Protein AF-A0A2S6CX19-F1 (afdb_monomer)

pLDDT: mean 80.06, std 17.65, range [34.22, 97.94]

Nearest PDB structures (foldseek):
  1v72-assembly1_A  TM=3.708E-01  e=7.162E+00  Pseudomonas putida

Mean predicted aligned error: 10.76 Å

Radius of gyration: 21.74 Å; Cα contacts (8 Å, |Δi|>4): 198; chains: 1; bounding box: 58×32×60 Å

Organism: NCBI:txid2052836

Solvent-accessible surface area (backbone atoms only — not comparable to full-atom values): 11105 Å² total; per-residue (Å²): 132,54,74,66,59,51,52,50,49,54,59,44,32,57,52,41,25,55,50,55,72,67,50,83,69,71,79,69,75,58,42,60,45,77,44,87,93,68,53,37,33,37,34,34,60,60,65,63,57,54,52,34,50,21,66,63,41,79,75,92,71,86,69,66,47,80,43,72,62,83,53,93,81,63,73,75,70,94,59,78,70,75,70,76,66,60,64,59,57,52,52,52,51,52,50,52,51,52,45,53,52,50,64,71,48,41,62,61,51,41,72,74,36,70,44,76,89,60,38,54,50,61,54,44,31,48,52,43,51,51,36,7,62,76,52,83,23,16,33,55,79,86,57,79,86,54,50,62,38,41,52,99,92,49,72,50,39,61,74,84,43,55,67,39,70,33,61,75,72,78,40,48,75,67,51,53,56,52,48,52,56,52,49,56,60,73,70,110

Secondary structure (DSSP, 8-state):
--HHHHHHHHHHHHHHHHHHHHS-------EEEEETTTTEEEEE-THHHHHHHHTTPPPS---EEEEE---TT------------HHHHHHHHHHHHHHHHHHHHHHHHHHHHSSGGGS-HHHHHHHHHHHHHHTTTB-----TT--EEEETTEEEETTTTTT-B-BTTTB-HHHHHHHHHHHHHHH-

Structure (mmCIF, N/CA/C/O backbone):
data_AF-A0A2S6CX19-F1
#
_entry.id   AF-A0A2S6CX19-F1
#
loop_
_atom_site.group_PDB
_atom_site.id
_atom_site.type_symbol
_atom_site.label_atom_id
_atom_site.label_alt_id
_atom_site.label_comp_id
_atom_site.label_asym_id
_atom_site.label_entity_id
_atom_site.label_seq_id
_atom_site.pdbx_PDB_ins_code
_atom_site.Cartn_x
_atom_site.Cartn_y
_atom_site.Cartn_z
_atom_site.occupancy
_atom_site.B_iso_or_equiv
_atom_site.auth_seq_id
_atom_site.auth_comp_id
_atom_site.auth_asym_id
_atom_site.auth_atom_id
_atom_site.pdbx_PDB_model_num
ATOM 1 N N . MET A 1 1 ? -16.337 -6.902 -13.390 1.00 46.66 1 MET A N 1
ATOM 2 C CA . MET A 1 1 ? -15.922 -5.603 -12.829 1.00 46.66 1 MET A CA 1
ATOM 3 C C . MET A 1 1 ? -17.176 -4.812 -12.518 1.00 46.66 1 MET A C 1
ATOM 5 O O . MET A 1 1 ? -17.982 -4.625 -13.423 1.00 46.66 1 MET A O 1
ATOM 9 N N 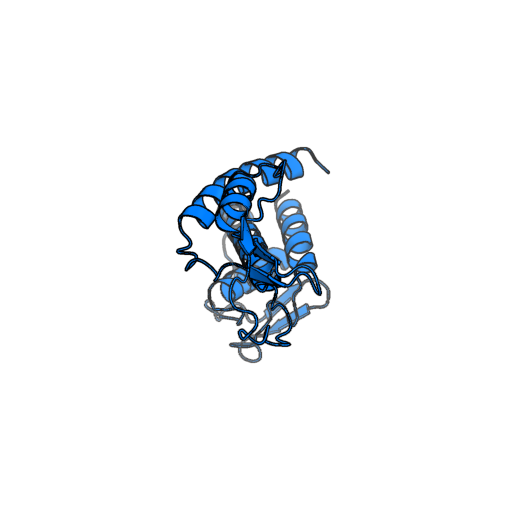. SER A 1 2 ? -17.409 -4.455 -11.257 1.00 53.22 2 SER A N 1
ATOM 10 C CA . SER A 1 2 ? -18.569 -3.632 -10.892 1.00 53.22 2 SER A CA 1
ATOM 11 C C . SER A 1 2 ? -18.358 -2.184 -11.359 1.00 53.22 2 SER A C 1
ATOM 13 O O . SER A 1 2 ? -17.223 -1.733 -11.512 1.00 53.22 2 SER A O 1
ATOM 15 N N . ALA A 1 3 ? -19.436 -1.428 -11.590 1.00 34.22 3 ALA A N 1
ATOM 16 C CA . ALA A 1 3 ? -19.344 -0.016 -11.986 1.00 34.22 3 ALA A CA 1
ATOM 17 C C . ALA A 1 3 ? -18.579 0.842 -10.953 1.00 34.22 3 ALA A C 1
ATOM 19 O O . ALA A 1 3 ? -17.912 1.806 -11.321 1.00 34.22 3 ALA A O 1
ATOM 20 N N . LEU A 1 4 ? -18.607 0.441 -9.676 1.00 47.72 4 LEU A N 1
ATOM 21 C CA . LEU A 1 4 ? -17.801 1.026 -8.603 1.00 47.72 4 LEU A CA 1
ATOM 22 C C . LEU A 1 4 ? -16.304 0.756 -8.786 1.00 47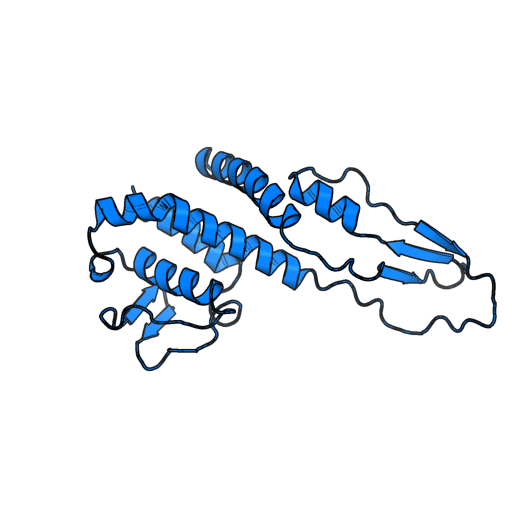.72 4 LEU A C 1
ATOM 24 O O . LEU A 1 4 ? -15.522 1.688 -8.663 1.00 47.72 4 LEU A O 1
ATOM 28 N N . GLN A 1 5 ? -15.903 -0.459 -9.173 1.00 47.84 5 GLN A N 1
ATOM 29 C CA . GLN A 1 5 ? -14.501 -0.768 -9.493 1.00 47.84 5 GLN A CA 1
ATOM 30 C C . GLN A 1 5 ? -13.993 0.043 -10.699 1.00 47.84 5 GLN A C 1
ATOM 32 O O . GLN A 1 5 ? -12.835 0.448 -10.715 1.00 47.84 5 GLN A O 1
ATOM 37 N N . TYR A 1 6 ? -14.852 0.331 -11.684 1.00 42.88 6 TYR A N 1
ATOM 38 C CA . TYR A 1 6 ? -14.493 1.147 -12.853 1.00 42.88 6 TYR A CA 1
ATOM 39 C C . TYR A 1 6 ? -14.398 2.647 -12.533 1.00 42.88 6 TYR A C 1
ATOM 41 O O . TYR A 1 6 ? -13.444 3.303 -12.939 1.00 42.88 6 TYR A O 1
ATOM 49 N N . LEU A 1 7 ? -15.340 3.197 -11.759 1.00 45.88 7 LEU A N 1
ATOM 50 C CA . LEU A 1 7 ? -15.284 4.596 -11.309 1.00 45.88 7 LEU A CA 1
ATOM 51 C C . LEU A 1 7 ? -14.146 4.836 -10.316 1.00 45.88 7 LEU A C 1
ATOM 53 O O . LEU A 1 7 ? -13.516 5.891 -10.343 1.00 45.88 7 LEU A O 1
ATOM 57 N N . TYR A 1 8 ? -13.858 3.844 -9.474 1.00 53.56 8 TYR A N 1
ATOM 58 C CA . TYR A 1 8 ? -12.699 3.851 -8.598 1.00 53.56 8 TYR A CA 1
ATOM 59 C C . TYR A 1 8 ? -11.402 3.884 -9.411 1.00 53.56 8 TYR A C 1
ATOM 61 O O . TYR A 1 8 ? -10.566 4.749 -9.174 1.00 53.56 8 TYR A O 1
ATOM 69 N N . TYR A 1 9 ? -11.289 3.027 -10.433 1.00 52.62 9 TYR A N 1
ATOM 70 C CA . TYR A 1 9 ? -10.175 3.026 -11.381 1.00 52.62 9 TYR A CA 1
ATOM 71 C C . TYR A 1 9 ? -10.005 4.392 -12.071 1.00 52.62 9 TYR A C 1
ATOM 73 O O . TYR A 1 9 ? -8.920 4.959 -12.018 1.00 52.62 9 TYR A O 1
ATOM 81 N N . ILE A 1 10 ? -11.075 4.986 -12.619 1.00 48.72 10 ILE A N 1
ATOM 82 C CA . ILE A 1 10 ? -11.020 6.298 -13.298 1.00 48.72 10 ILE A CA 1
ATOM 83 C C . ILE A 1 10 ? -10.581 7.425 -12.352 1.00 48.72 10 ILE A C 1
ATOM 85 O O . ILE A 1 10 ? -9.699 8.209 -12.698 1.00 48.72 10 ILE A O 1
ATOM 89 N N . ARG A 1 11 ? -11.149 7.505 -11.143 1.00 52.84 11 ARG A N 1
ATOM 90 C CA . ARG A 1 11 ? -10.798 8.566 -10.183 1.00 52.84 11 ARG A CA 1
ATOM 91 C C . ARG A 1 11 ? -9.370 8.414 -9.651 1.00 52.84 11 ARG A C 1
ATOM 93 O O . ARG A 1 11 ? -8.708 9.402 -9.342 1.00 52.84 11 ARG A O 1
ATOM 100 N N . HIS A 1 12 ? -8.878 7.180 -9.572 1.00 55.28 12 HIS A N 1
ATOM 101 C CA . HIS A 1 12 ? -7.481 6.907 -9.259 1.00 55.28 12 HIS A CA 1
ATOM 102 C C . HIS A 1 12 ? -6.532 7.290 -10.375 1.00 55.28 12 HIS A C 1
ATOM 104 O O . HIS A 1 12 ? -5.458 7.803 -10.096 1.00 55.28 12 HIS A O 1
ATOM 110 N N . CYS A 1 13 ? -6.917 7.055 -11.623 1.00 49.59 13 CYS A N 1
ATOM 111 C CA . CYS A 1 13 ? -6.140 7.443 -12.785 1.00 49.59 13 CYS A CA 1
ATOM 112 C C . CYS A 1 13 ? -5.887 8.960 -12.829 1.00 49.59 13 CYS A C 1
ATOM 114 O O . CYS A 1 13 ? -4.770 9.379 -13.119 1.00 49.59 13 CYS A O 1
ATOM 116 N N . GLU A 1 14 ? -6.869 9.780 -12.444 1.00 50.19 14 GLU A N 1
ATOM 117 C CA . GLU A 1 14 ? -6.698 11.236 -12.328 1.00 50.19 14 GLU A CA 1
ATOM 118 C C . GLU A 1 14 ? -5.694 11.622 -11.222 1.00 50.19 14 GLU A C 1
ATOM 120 O O . GLU A 1 14 ? -4.786 12.416 -11.460 1.00 50.19 14 GLU A O 1
ATOM 125 N N . ARG A 1 15 ? -5.773 11.007 -10.032 1.00 54.59 15 ARG A N 1
ATOM 126 C CA . ARG A 1 15 ? -4.811 11.251 -8.932 1.00 54.59 15 ARG A CA 1
ATOM 127 C C . ARG A 1 15 ? -3.422 10.658 -9.179 1.00 54.59 15 ARG A C 1
ATOM 129 O O . ARG A 1 15 ? -2.425 11.192 -8.689 1.00 54.59 15 ARG A O 1
ATOM 136 N N . LEU A 1 16 ? -3.338 9.562 -9.928 1.00 51.22 16 LEU A N 1
ATOM 137 C CA . LEU A 1 16 ? -2.085 8.978 -10.399 1.00 51.22 16 LEU A CA 1
ATOM 138 C C . LEU A 1 16 ? -1.358 9.942 -11.332 1.00 51.22 16 LEU A C 1
ATOM 140 O O . LEU A 1 16 ? -0.140 10.061 -11.218 1.00 51.22 16 LEU A O 1
ATOM 144 N N . SER A 1 17 ? -2.095 10.687 -12.163 1.00 49.97 17 SER A N 1
ATOM 145 C CA . SER A 1 17 ? -1.547 11.791 -12.957 1.00 49.97 17 SER A CA 1
ATOM 146 C C . SER A 1 17 ? -0.851 12.819 -12.076 1.00 49.97 17 SER A C 1
ATOM 148 O O . SER A 1 17 ? 0.326 13.114 -12.274 1.00 49.97 17 SER A O 1
ATOM 150 N N . ASP A 1 18 ? -1.535 13.297 -11.037 1.00 51.03 18 ASP A N 1
ATOM 151 C CA . ASP A 1 18 ? -0.994 14.307 -10.124 1.00 51.03 18 ASP A CA 1
ATOM 152 C C . ASP A 1 18 ? 0.182 13.783 -9.289 1.00 51.03 18 ASP A C 1
ATOM 154 O O . ASP A 1 18 ? 1.175 14.484 -9.080 1.00 51.03 18 ASP A O 1
ATOM 158 N N . THR A 1 19 ? 0.123 12.519 -8.864 1.00 48.31 19 THR A N 1
ATOM 159 C CA . THR A 1 19 ? 1.210 11.882 -8.111 1.00 48.31 19 THR A CA 1
ATOM 160 C C . THR A 1 19 ? 2.445 1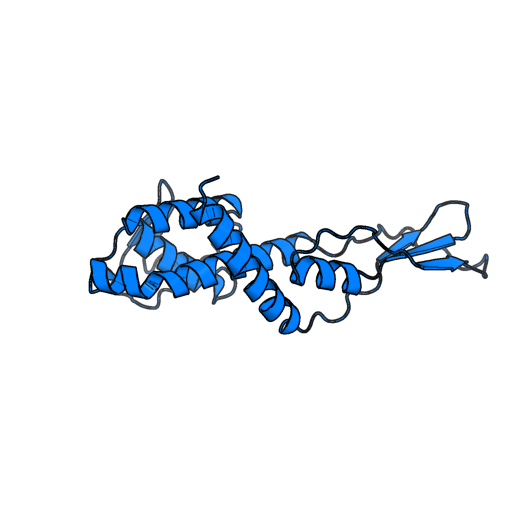1.713 -8.991 1.00 48.31 19 THR A C 1
ATOM 162 O O . THR A 1 19 ? 3.537 12.100 -8.580 1.00 48.31 19 THR A O 1
ATOM 165 N N . LEU A 1 20 ? 2.291 11.216 -10.222 1.00 47.06 20 LEU A N 1
ATOM 166 C CA . LEU A 1 20 ? 3.391 11.075 -11.179 1.00 47.06 20 LEU A CA 1
ATOM 167 C C . LEU A 1 20 ? 3.974 12.432 -11.598 1.00 47.06 20 LEU A C 1
ATOM 169 O O . LEU A 1 20 ? 5.182 12.521 -11.788 1.00 47.06 20 LEU A O 1
ATOM 173 N N . ARG A 1 21 ? 3.166 13.501 -11.637 1.00 50.38 21 ARG A N 1
ATOM 174 C CA . ARG A 1 21 ? 3.649 14.884 -11.815 1.00 50.38 21 ARG A CA 1
ATOM 175 C C . ARG A 1 21 ? 4.493 15.388 -10.636 1.00 50.38 21 ARG A C 1
ATOM 177 O O . ARG A 1 21 ? 5.363 16.229 -10.836 1.00 50.38 21 ARG A O 1
ATOM 184 N N . SER A 1 22 ? 4.237 14.903 -9.417 1.00 44.78 22 SER A N 1
ATOM 185 C CA . SER A 1 22 ? 4.954 15.310 -8.193 1.00 44.78 22 SER A CA 1
ATOM 186 C C . SER A 1 22 ? 6.222 14.496 -7.905 1.00 44.78 22 SER A C 1
ATOM 188 O O . SER A 1 22 ? 7.106 14.953 -7.176 1.00 44.78 22 SER A O 1
ATOM 190 N N . VAL A 1 23 ? 6.337 13.291 -8.475 1.00 44.97 23 VAL A N 1
ATOM 191 C CA . VAL A 1 23 ? 7.565 12.501 -8.395 1.00 44.97 23 VAL A CA 1
ATOM 192 C C . VAL A 1 23 ? 8.590 13.170 -9.303 1.00 44.97 23 VAL A C 1
ATOM 194 O O . VAL A 1 23 ? 8.460 13.145 -10.522 1.00 44.97 23 VAL A O 1
ATOM 197 N N . ASN A 1 24 ? 9.639 13.740 -8.706 1.00 41.50 24 ASN A N 1
ATOM 198 C CA . ASN A 1 24 ? 10.847 14.119 -9.430 1.00 41.50 24 ASN A CA 1
ATOM 199 C C . ASN A 1 24 ? 11.528 12.824 -9.895 1.00 41.50 24 ASN A C 1
ATOM 201 O O . ASN A 1 24 ? 12.410 12.284 -9.222 1.00 41.50 24 ASN A O 1
ATOM 205 N N . ILE A 1 25 ? 11.023 12.253 -10.990 1.00 46.47 25 ILE A N 1
ATOM 206 C CA . ILE A 1 25 ? 11.684 11.172 -11.703 1.00 46.47 25 ILE A CA 1
ATOM 207 C C . ILE A 1 25 ? 12.947 11.828 -12.245 1.00 46.47 25 ILE A C 1
ATOM 209 O O . ILE A 1 25 ? 12.901 12.537 -13.247 1.00 46.47 25 ILE A O 1
ATOM 213 N N . GLN A 1 26 ? 14.069 11.653 -11.536 1.00 43.97 26 GLN A N 1
ATOM 214 C CA . GLN A 1 26 ? 15.382 11.855 -12.141 1.00 43.97 26 GLN A CA 1
ATOM 215 C C . GLN A 1 26 ? 15.313 11.143 -13.491 1.00 43.97 26 GLN A C 1
ATOM 217 O O . GLN A 1 26 ? 14.971 9.956 -13.471 1.00 43.97 26 GLN A O 1
ATOM 222 N N . PRO A 1 27 ? 15.513 11.843 -14.623 1.00 48.31 27 PRO A N 1
ATOM 223 C CA . PRO A 1 27 ? 15.341 11.249 -15.936 1.00 48.31 27 PRO A CA 1
ATOM 224 C C . PRO A 1 27 ? 16.180 9.982 -15.949 1.00 48.31 27 PRO A C 1
ATOM 226 O O . PRO A 1 27 ? 17.406 10.037 -15.831 1.00 48.31 27 PRO A O 1
ATOM 229 N N . SER A 1 28 ? 15.505 8.831 -15.957 1.00 52.84 28 SER A N 1
ATOM 230 C CA . SER A 1 28 ? 16.192 7.556 -16.066 1.00 52.84 28 SER A CA 1
ATOM 231 C C . SER A 1 28 ? 17.013 7.655 -17.336 1.00 52.84 28 SER A C 1
ATOM 233 O O . SER A 1 28 ? 16.474 8.077 -18.363 1.00 52.84 28 SER A O 1
ATOM 235 N N . LEU A 1 29 ? 18.305 7.337 -17.244 1.00 57.16 29 LEU A N 1
ATOM 236 C CA . LEU A 1 29 ? 19.193 7.355 -18.399 1.00 57.16 29 LEU A CA 1
ATOM 237 C C . LEU A 1 29 ? 18.481 6.674 -19.579 1.00 57.16 29 LEU A C 1
ATOM 239 O O . LEU A 1 29 ? 17.890 5.608 -19.374 1.00 57.16 29 LEU A O 1
ATOM 243 N N . PRO A 1 30 ? 18.474 7.293 -20.773 1.00 62.41 30 PRO A N 1
ATOM 244 C CA . PRO A 1 30 ? 17.798 6.725 -21.926 1.00 62.41 30 PRO A CA 1
ATOM 245 C C . PRO A 1 30 ? 18.289 5.295 -22.140 1.00 62.41 30 PRO A C 1
ATOM 247 O O . PRO A 1 30 ? 19.497 5.035 -22.192 1.00 62.41 30 PRO A O 1
ATOM 250 N N . LEU A 1 31 ? 17.344 4.361 -22.226 1.00 64.94 31 LEU A N 1
ATOM 251 C CA . LEU A 1 31 ? 17.668 2.956 -22.403 1.00 64.94 31 LEU A CA 1
ATOM 252 C C . LEU A 1 31 ? 18.321 2.798 -23.771 1.00 64.94 31 LEU A C 1
ATOM 254 O O . LEU A 1 31 ? 17.744 3.172 -24.788 1.00 64.94 31 LEU A O 1
ATOM 258 N N . THR A 1 32 ? 19.521 2.240 -23.773 1.00 68.25 32 THR A N 1
ATOM 259 C CA . THR A 1 32 ? 20.326 2.044 -24.973 1.00 68.25 32 THR A CA 1
ATOM 260 C C . THR A 1 32 ? 20.217 0.582 -25.380 1.00 68.25 32 THR A C 1
ATOM 262 O O . THR A 1 32 ? 20.725 -0.288 -24.680 1.00 68.25 32 THR A O 1
ATOM 265 N N . ILE A 1 33 ? 19.536 0.301 -26.490 1.00 73.62 33 ILE A N 1
ATOM 266 C CA . ILE A 1 33 ? 19.394 -1.045 -27.047 1.00 73.62 33 ILE A CA 1
ATOM 267 C C . ILE A 1 33 ? 20.309 -1.136 -28.276 1.00 73.62 33 ILE A C 1
ATOM 269 O O . ILE A 1 33 ? 20.009 -0.517 -29.304 1.00 73.62 33 ILE A O 1
ATOM 273 N N . PRO A 1 34 ? 21.434 -1.871 -28.206 1.00 70.25 34 PRO A N 1
ATOM 274 C CA . PRO A 1 34 ? 22.264 -2.093 -29.378 1.00 70.25 34 PRO A CA 1
ATOM 275 C C . PRO A 1 34 ? 21.525 -3.007 -30.361 1.00 70.25 34 PRO A C 1
ATOM 277 O O . PRO A 1 34 ? 20.973 -4.033 -29.964 1.00 70.25 34 PRO A O 1
ATOM 280 N N . ALA A 1 35 ? 21.532 -2.655 -31.648 1.00 73.62 35 ALA A N 1
ATOM 281 C CA . ALA A 1 35 ? 21.082 -3.535 -32.721 1.00 73.62 35 ALA A CA 1
ATOM 282 C C . ALA A 1 35 ? 22.317 -4.227 -33.339 1.00 73.62 35 ALA A C 1
ATOM 284 O O . ALA A 1 35 ? 23.079 -3.585 -34.072 1.00 73.62 35 ALA A O 1
ATOM 285 N N . PRO A 1 36 ? 22.574 -5.516 -33.038 1.00 70.19 36 PRO A N 1
ATOM 286 C CA . PRO A 1 36 ? 23.800 -6.184 -33.466 1.00 70.19 36 PRO A CA 1
ATOM 287 C C . PRO A 1 36 ? 23.947 -6.168 -34.991 1.00 70.19 36 PRO A C 1
ATOM 289 O O . PRO A 1 36 ? 23.018 -6.517 -35.717 1.00 70.19 36 PRO A O 1
ATOM 292 N N . GLY A 1 37 ? 25.120 -5.763 -35.482 1.00 72.75 37 GLY A N 1
ATOM 293 C CA . GLY A 1 37 ? 25.453 -5.777 -36.911 1.00 72.75 37 GLY A CA 1
ATOM 294 C C . GLY A 1 37 ? 24.897 -4.622 -37.754 1.00 72.75 37 GLY A C 1
ATOM 295 O O . GLY A 1 37 ? 25.225 -4.554 -38.935 1.00 72.75 37 GLY A O 1
ATOM 296 N N . SER A 1 38 ? 24.105 -3.699 -37.193 1.00 78.00 38 SER A N 1
ATOM 297 C CA . SER A 1 38 ? 23.553 -2.556 -37.947 1.00 78.00 38 SER A CA 1
ATOM 298 C C . SER A 1 38 ? 24.336 -1.248 -37.772 1.00 78.00 38 SER A C 1
ATOM 300 O O . SER A 1 38 ? 24.163 -0.324 -38.565 1.00 78.00 38 SER A O 1
ATOM 302 N N . GLY A 1 39 ? 25.173 -1.145 -36.733 1.00 78.88 39 GLY A N 1
ATOM 303 C CA . GLY A 1 39 ? 25.798 0.124 -36.334 1.00 78.88 39 GLY A CA 1
ATOM 304 C C . GLY A 1 39 ? 24.796 1.151 -35.787 1.00 78.88 39 GLY A C 1
ATOM 305 O O . GLY A 1 39 ? 25.120 2.335 -35.700 1.00 78.88 39 GLY A O 1
ATOM 306 N N . ILE A 1 40 ? 23.578 0.715 -35.448 1.00 78.94 40 ILE A N 1
ATOM 307 C CA . ILE A 1 40 ? 22.505 1.553 -34.908 1.00 78.94 40 ILE A CA 1
ATOM 308 C C . ILE A 1 40 ? 22.302 1.218 -33.432 1.00 78.94 40 ILE A C 1
ATOM 310 O O . ILE A 1 40 ? 22.262 0.055 -33.024 1.00 78.94 40 ILE A O 1
ATOM 314 N N . VAL A 1 41 ? 22.132 2.267 -32.641 1.00 81.44 41 VAL A N 1
ATOM 315 C CA . VAL A 1 41 ? 21.725 2.221 -31.245 1.00 81.44 41 VAL A CA 1
ATOM 316 C C . VAL A 1 41 ? 20.334 2.823 -31.137 1.00 81.44 41 VAL A C 1
ATOM 318 O O . VAL A 1 41 ? 20.109 3.955 -31.563 1.00 81.44 41 VAL A O 1
ATOM 321 N N . LEU A 1 42 ? 19.398 2.075 -30.560 1.00 81.06 42 LEU A N 1
ATOM 322 C CA . LEU A 1 42 ? 18.078 2.595 -30.223 1.00 81.06 42 LEU A CA 1
ATOM 323 C C . LEU A 1 42 ? 18.121 3.181 -28.814 1.00 81.06 42 LEU A C 1
ATOM 325 O O . LEU A 1 42 ? 18.469 2.493 -27.859 1.00 81.06 42 LEU A O 1
ATOM 329 N N . LYS A 1 43 ? 17.742 4.446 -28.684 1.00 81.38 43 LYS A N 1
ATOM 330 C CA . LYS A 1 43 ? 17.564 5.155 -27.421 1.00 81.38 43 LYS A CA 1
ATOM 331 C C . LYS A 1 43 ? 16.077 5.257 -27.108 1.00 81.38 43 LYS A C 1
ATOM 333 O O . LYS A 1 43 ? 15.318 5.841 -27.882 1.00 81.38 43 LYS A O 1
ATOM 338 N N . PHE A 1 44 ? 15.660 4.716 -25.972 1.00 81.56 44 PHE A N 1
ATOM 339 C CA . PHE A 1 44 ? 14.297 4.853 -25.467 1.00 81.56 44 PHE A CA 1
ATOM 340 C C . PHE A 1 44 ? 14.259 5.834 -24.295 1.00 81.56 44 PHE A C 1
ATOM 342 O O . PHE A 1 44 ? 14.908 5.620 -23.270 1.00 81.56 44 PHE A O 1
ATOM 349 N N . ASP A 1 45 ? 13.488 6.907 -24.465 1.00 80.69 45 ASP A N 1
ATOM 350 C CA . ASP A 1 45 ? 13.166 7.862 -23.409 1.00 80.69 45 ASP A CA 1
ATOM 351 C C . ASP A 1 45 ? 11.765 7.541 -22.859 1.00 80.69 45 ASP A C 1
ATOM 353 O O . ASP A 1 45 ? 10.764 7.757 -23.554 1.00 80.69 45 ASP A O 1
ATOM 357 N N . PRO A 1 46 ? 11.653 7.023 -21.623 1.00 76.00 46 PRO A N 1
ATOM 358 C CA . PRO A 1 46 ? 10.364 6.660 -21.057 1.00 76.00 46 PRO A CA 1
ATOM 359 C C . PRO A 1 46 ? 9.525 7.875 -20.652 1.00 76.00 46 PRO A C 1
ATOM 361 O O . PRO A 1 46 ? 8.366 7.686 -20.302 1.00 76.00 46 PRO A O 1
ATOM 364 N N . SER A 1 47 ? 10.052 9.103 -20.688 1.00 76.50 47 SER A N 1
ATOM 365 C CA . SER A 1 47 ? 9.370 10.291 -20.157 1.00 76.50 47 SER A CA 1
ATOM 366 C C . SER A 1 47 ? 7.988 10.504 -20.780 1.00 76.50 47 SER A C 1
ATOM 368 O O . SER A 1 47 ? 7.012 10.687 -20.054 1.00 76.50 47 SER A O 1
ATOM 370 N N . ASN A 1 48 ? 7.871 10.393 -22.107 1.00 75.75 48 ASN A N 1
ATOM 371 C CA . ASN A 1 48 ? 6.588 10.537 -22.806 1.00 75.75 48 ASN A CA 1
ATOM 372 C C . ASN A 1 48 ? 5.625 9.389 -22.488 1.00 75.75 48 ASN A C 1
ATOM 374 O O . ASN A 1 48 ? 4.444 9.627 -22.255 1.00 75.75 48 ASN A O 1
ATOM 378 N N . LEU A 1 49 ? 6.132 8.154 -22.415 1.00 77.50 49 LEU A N 1
ATOM 379 C CA . LEU A 1 49 ? 5.327 6.988 -22.052 1.00 77.50 49 LEU A CA 1
ATOM 380 C C . LEU A 1 49 ? 4.784 7.122 -20.624 1.00 77.50 49 LEU A C 1
ATOM 382 O O . LEU A 1 49 ? 3.599 6.924 -20.384 1.00 77.50 49 LEU A O 1
ATOM 386 N N . LEU A 1 50 ? 5.647 7.476 -19.673 1.00 75.19 50 LEU A N 1
ATOM 387 C CA . LEU A 1 50 ? 5.270 7.686 -18.279 1.00 75.19 50 LEU A CA 1
ATOM 388 C C . LEU A 1 50 ? 4.280 8.843 -18.147 1.00 75.19 50 LEU A C 1
ATOM 390 O O . LEU A 1 50 ? 3.337 8.741 -17.366 1.00 75.19 50 LEU A O 1
ATOM 394 N N . LEU A 1 51 ? 4.445 9.905 -18.940 1.00 75.38 51 LEU A N 1
ATOM 395 C CA . LEU A 1 51 ? 3.496 11.007 -19.008 1.00 75.38 51 LEU A CA 1
ATOM 396 C C . LEU A 1 51 ? 2.135 10.545 -19.542 1.00 75.38 51 LEU A C 1
ATOM 398 O O . LEU A 1 51 ? 1.124 10.858 -18.921 1.00 75.38 51 LEU A O 1
ATOM 402 N N . GLU A 1 52 ? 2.066 9.782 -20.630 1.00 73.06 52 GLU A N 1
ATOM 403 C CA . GLU A 1 52 ? 0.795 9.260 -21.155 1.00 73.06 52 GLU A CA 1
ATOM 404 C C . GLU A 1 52 ? 0.114 8.307 -20.168 1.00 73.06 52 GLU A C 1
ATOM 406 O O . GLU A 1 52 ? -1.071 8.471 -19.868 1.00 73.06 52 GLU A O 1
ATOM 411 N N . LEU A 1 53 ? 0.878 7.386 -19.577 1.00 67.88 53 LEU A N 1
ATOM 412 C CA . LEU A 1 53 ? 0.388 6.474 -18.545 1.00 67.88 53 LEU A CA 1
ATOM 413 C C . LEU A 1 53 ? -0.100 7.228 -17.306 1.00 67.88 53 LEU A C 1
ATOM 415 O O . LEU A 1 53 ? -1.104 6.838 -16.712 1.00 67.88 53 LEU A O 1
ATOM 419 N N . SER A 1 54 ? 0.553 8.336 -16.944 1.00 65.75 54 SER A N 1
ATOM 420 C CA . SER A 1 54 ? 0.091 9.191 -15.852 1.00 65.75 54 SER A CA 1
ATOM 421 C C . SER A 1 54 ? -1.286 9.782 -16.115 1.00 65.75 54 SER A C 1
ATOM 423 O O . SER A 1 54 ? -2.067 9.928 -15.189 1.00 65.75 54 SER A O 1
ATOM 425 N N . HIS A 1 55 ? -1.626 10.064 -17.370 1.00 68.25 55 HIS A N 1
ATOM 426 C CA . HIS A 1 55 ? -2.952 10.549 -17.751 1.00 68.25 55 HIS A CA 1
ATOM 427 C C . HIS A 1 55 ? -3.925 9.402 -18.064 1.00 68.25 55 HIS A C 1
ATOM 429 O O . HIS A 1 55 ? -5.012 9.651 -18.577 1.00 68.25 55 HIS A O 1
ATOM 435 N N . ASN A 1 56 ? -3.547 8.148 -17.775 1.00 60.66 56 ASN A N 1
ATOM 436 C CA . ASN A 1 56 ? -4.313 6.949 -18.115 1.00 60.66 56 ASN A CA 1
ATOM 437 C C . ASN A 1 56 ? -4.675 6.869 -19.606 1.00 60.66 56 ASN A C 1
ATOM 439 O O . ASN A 1 56 ? -5.705 6.320 -20.000 1.00 60.66 56 ASN A O 1
ATOM 443 N N . HIS A 1 57 ? -3.811 7.424 -20.449 1.00 70.88 57 HIS A N 1
ATOM 444 C CA . HIS A 1 57 ? -3.880 7.205 -21.877 1.00 70.88 57 HIS A CA 1
ATOM 445 C C . HIS A 1 57 ? -3.140 5.915 -22.206 1.00 70.88 57 HIS A C 1
ATOM 447 O O . HIS A 1 57 ? -2.047 5.652 -21.700 1.00 70.88 57 HIS A O 1
ATOM 453 N N . GLN A 1 58 ? -3.743 5.102 -23.071 1.00 65.62 58 GLN A N 1
ATOM 454 C CA . GLN A 1 58 ? -3.018 4.006 -23.686 1.00 65.62 58 GLN A CA 1
ATOM 455 C C . GLN A 1 58 ? -2.091 4.606 -24.752 1.00 65.62 58 GLN A C 1
ATOM 457 O O . GLN A 1 58 ? -2.600 5.216 -25.699 1.00 65.62 58 GLN A O 1
ATOM 462 N N . PRO A 1 59 ? -0.763 4.450 -24.625 1.00 73.88 59 PRO A N 1
ATOM 463 C CA . PRO A 1 59 ? 0.170 4.962 -25.614 1.00 73.88 59 PRO A CA 1
ATOM 464 C C . PRO A 1 59 ? -0.116 4.300 -26.956 1.00 73.88 59 PRO A C 1
ATOM 466 O O . PRO A 1 59 ? -0.131 3.073 -27.075 1.00 73.88 59 PRO A O 1
ATOM 469 N N . SER A 1 60 ? -0.370 5.114 -27.977 1.00 78.12 60 SER A N 1
ATOM 470 C CA . SER A 1 60 ? -0.600 4.594 -29.329 1.00 78.12 60 SER A CA 1
ATOM 471 C C . SER A 1 60 ? 0.703 4.137 -29.988 1.00 78.12 60 SER A C 1
ATOM 473 O O . SER A 1 60 ? 0.675 3.292 -30.884 1.00 78.12 60 SER A O 1
ATOM 475 N N . GLN A 1 61 ? 1.842 4.681 -29.543 1.00 79.56 61 GLN A N 1
ATOM 476 C CA . GLN A 1 61 ? 3.173 4.407 -30.076 1.00 79.56 61 GLN A CA 1
ATOM 477 C C . GLN A 1 61 ? 4.235 4.543 -28.976 1.00 79.56 61 GLN A C 1
ATOM 479 O O . GLN A 1 61 ? 4.140 5.411 -28.113 1.00 79.56 61 GLN A O 1
ATOM 484 N N . ILE A 1 62 ? 5.275 3.708 -29.036 1.00 80.25 62 ILE A N 1
ATOM 485 C CA . ILE A 1 62 ? 6.483 3.846 -28.214 1.00 80.25 62 ILE A CA 1
ATOM 486 C C . ILE A 1 62 ? 7.567 4.447 -29.110 1.00 80.25 62 ILE A C 1
ATOM 488 O O . ILE A 1 62 ? 7.899 3.869 -30.145 1.00 80.25 62 ILE A O 1
ATOM 492 N N . GLN A 1 63 ? 8.085 5.619 -28.740 1.00 83.06 63 GLN A N 1
ATOM 493 C CA . GLN A 1 63 ? 9.097 6.322 -29.527 1.00 83.06 63 GLN A CA 1
ATOM 494 C C . GLN A 1 63 ? 10.504 5.860 -29.150 1.00 83.06 63 GLN A C 1
ATOM 496 O O . GLN A 1 63 ? 10.890 5.889 -27.983 1.00 83.06 63 GLN A O 1
ATOM 501 N N . PHE A 1 64 ? 11.280 5.492 -30.163 1.00 83.75 64 PHE A N 1
ATOM 502 C CA . PHE A 1 64 ? 12.710 5.237 -30.060 1.00 83.75 64 PHE A CA 1
ATOM 503 C C . PHE A 1 64 ? 13.435 6.280 -30.910 1.00 83.75 64 PHE A C 1
ATOM 505 O O . PHE A 1 64 ? 12.978 6.612 -32.003 1.00 83.75 64 PHE A O 1
ATOM 512 N N . SER A 1 65 ? 14.554 6.801 -30.418 1.00 85.00 65 SER A N 1
ATOM 513 C CA . SER A 1 65 ? 15.475 7.599 -31.228 1.00 85.00 65 SER A CA 1
ATOM 514 C C . SER A 1 65 ? 16.628 6.721 -31.693 1.00 85.00 65 SER A C 1
ATOM 516 O O . SER A 1 65 ? 17.185 5.948 -30.920 1.00 85.00 65 SER A O 1
ATOM 518 N N . GLU A 1 66 ? 16.963 6.805 -32.974 1.00 87.06 66 GLU A N 1
ATOM 519 C CA . 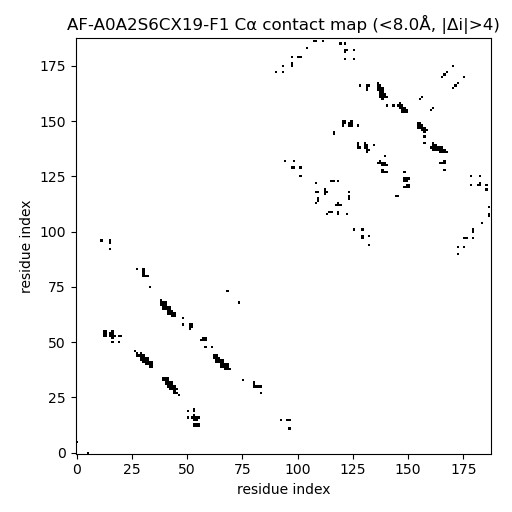GLU A 1 66 ? 18.093 6.082 -33.551 1.00 87.06 66 GLU A CA 1
ATOM 520 C C . GLU A 1 66 ? 19.345 6.954 -33.490 1.00 87.06 66 GLU A C 1
ATOM 522 O O . GLU A 1 66 ? 19.340 8.100 -33.939 1.00 87.06 66 GLU A O 1
ATOM 527 N N . GLU A 1 67 ? 20.439 6.400 -32.984 1.00 85.12 67 GLU A N 1
ATOM 528 C CA . GLU A 1 67 ? 21.762 7.004 -33.067 1.00 85.12 67 GLU A CA 1
ATOM 529 C C . GLU A 1 67 ? 22.697 6.051 -33.811 1.00 85.12 67 GLU A C 1
ATOM 531 O O . GLU A 1 67 ? 22.840 4.881 -33.451 1.00 85.12 67 GLU A O 1
ATOM 536 N N . ARG A 1 68 ? 23.319 6.535 -34.889 1.00 83.19 68 ARG A N 1
ATOM 537 C CA . ARG A 1 68 ? 24.337 5.762 -35.607 1.00 83.19 68 ARG A CA 1
ATOM 538 C C . ARG A 1 68 ? 25.669 5.896 -34.888 1.00 83.19 68 ARG A C 1
ATOM 540 O O . ARG A 1 68 ? 26.131 7.008 -34.648 1.00 83.19 68 ARG A O 1
ATOM 547 N N . ILE A 1 69 ? 26.305 4.765 -34.609 1.00 78.50 69 ILE A N 1
ATOM 548 C CA . ILE A 1 69 ? 27.679 4.739 -34.117 1.00 78.50 69 ILE A CA 1
ATOM 549 C C . ILE A 1 69 ? 28.590 5.014 -35.319 1.00 78.50 69 ILE A C 1
ATOM 551 O O . ILE A 1 69 ? 28.787 4.151 -36.172 1.00 78.50 69 ILE A O 1
ATOM 555 N N . THR A 1 70 ? 29.110 6.236 -35.421 1.00 76.69 70 THR A N 1
ATOM 556 C CA . THR A 1 70 ? 29.999 6.633 -36.529 1.00 76.69 70 THR A CA 1
ATOM 557 C C . THR A 1 70 ? 31.426 6.102 -36.350 1.00 76.69 70 THR A C 1
ATOM 559 O O . THR A 1 70 ? 32.147 5.952 -37.334 1.00 76.69 70 THR A O 1
ATOM 562 N N . ASP A 1 71 ? 31.826 5.772 -35.118 1.00 73.44 71 ASP A N 1
ATOM 563 C CA . ASP A 1 71 ? 33.158 5.255 -34.805 1.00 73.44 71 ASP A CA 1
ATOM 564 C C . ASP A 1 71 ? 33.170 3.725 -34.709 1.00 73.44 71 ASP A C 1
ATOM 566 O O . ASP A 1 71 ? 32.674 3.125 -33.758 1.00 73.44 71 ASP A O 1
ATOM 570 N N . GLN A 1 72 ? 33.837 3.077 -35.667 1.00 60.56 72 GLN A N 1
ATOM 571 C CA . GLN A 1 72 ? 34.058 1.622 -35.672 1.00 60.56 72 GLN A CA 1
ATOM 572 C C . GLN A 1 72 ? 34.946 1.130 -34.512 1.00 60.56 72 GLN A C 1
ATOM 574 O O . GLN A 1 72 ? 35.049 -0.074 -34.291 1.00 60.56 72 GLN A O 1
ATOM 579 N N . ASN A 1 73 ? 35.564 2.048 -33.759 1.00 62.12 73 ASN A N 1
ATOM 580 C CA . ASN A 1 73 ? 36.356 1.746 -32.565 1.00 62.12 73 ASN A CA 1
ATOM 581 C C . ASN A 1 73 ? 35.559 1.833 -31.256 1.00 62.12 73 ASN A C 1
ATOM 583 O O . ASN A 1 73 ? 36.106 1.518 -30.197 1.00 62.12 73 ASN A O 1
ATOM 587 N N . THR A 1 74 ? 34.289 2.248 -31.285 1.00 60.88 74 THR A N 1
ATOM 588 C CA . THR A 1 74 ? 33.437 2.150 -30.100 1.00 60.88 74 THR A CA 1
ATOM 589 C C . THR A 1 74 ? 33.055 0.684 -29.927 1.00 60.88 74 THR A C 1
ATOM 591 O O . THR A 1 74 ? 32.136 0.189 -30.576 1.00 60.88 74 THR A O 1
ATOM 594 N N . LEU A 1 75 ? 33.789 -0.032 -29.069 1.00 60.78 75 LEU A N 1
ATOM 595 C CA . LEU A 1 75 ? 33.342 -1.323 -28.552 1.00 60.78 75 LEU A CA 1
ATOM 596 C C . LEU A 1 75 ? 31.934 -1.097 -28.003 1.00 60.78 75 LEU A C 1
ATOM 598 O O . LEU A 1 75 ? 31.784 -0.374 -27.018 1.00 60.78 75 LEU A O 1
ATOM 602 N N . ILE A 1 76 ? 30.912 -1.661 -28.657 1.00 60.38 76 ILE A N 1
ATOM 603 C CA . ILE A 1 76 ? 29.594 -1.789 -28.040 1.00 60.38 76 ILE A CA 1
ATOM 604 C C . ILE A 1 76 ? 29.885 -2.586 -26.773 1.00 60.38 76 ILE A C 1
ATOM 606 O O . ILE A 1 76 ? 30.338 -3.727 -26.902 1.00 60.38 76 ILE A O 1
ATOM 610 N N . PRO A 1 77 ? 29.742 -2.005 -25.569 1.00 59.16 77 PRO A N 1
ATOM 611 C CA . PRO A 1 77 ? 29.917 -2.792 -24.370 1.00 59.16 77 PRO A CA 1
ATOM 612 C C . PRO A 1 77 ? 28.952 -3.964 -24.518 1.00 59.16 77 PRO A C 1
ATOM 614 O O . PRO A 1 77 ? 27.767 -3.738 -24.775 1.00 59.16 77 PRO A O 1
ATOM 617 N N . GLU A 1 78 ? 29.429 -5.199 -24.373 1.00 56.72 78 GLU A N 1
ATOM 618 C CA . GLU A 1 78 ? 28.570 -6.357 -24.097 1.00 56.72 78 GLU A CA 1
ATOM 619 C C . GLU A 1 78 ? 27.965 -6.180 -22.690 1.00 56.72 78 GLU A C 1
ATOM 621 O O . GLU A 1 78 ? 28.136 -6.988 -21.786 1.00 56.72 78 GLU A O 1
ATOM 626 N N . GLY A 1 79 ? 27.330 -5.035 -22.460 1.00 55.75 79 GLY A N 1
ATOM 627 C CA . GLY A 1 79 ? 26.552 -4.731 -21.290 1.00 55.75 79 GLY A CA 1
ATOM 628 C C . GLY A 1 79 ? 25.148 -5.188 -21.604 1.00 55.75 79 GLY A C 1
ATOM 629 O O . GLY A 1 79 ? 24.531 -4.721 -22.564 1.00 55.75 79 GLY A O 1
ATOM 630 N N . SER A 1 80 ? 24.647 -6.121 -20.804 1.00 52.62 80 SER A N 1
ATOM 631 C CA . SER A 1 80 ? 23.219 -6.382 -20.720 1.00 52.62 80 SER A CA 1
ATOM 632 C C . SER A 1 80 ? 22.487 -5.047 -20.640 1.00 52.62 80 SER A C 1
ATOM 634 O O . SER A 1 80 ? 22.786 -4.228 -19.773 1.00 52.62 80 SER A O 1
ATOM 636 N N . VAL A 1 81 ? 21.554 -4.825 -21.561 1.00 54.81 81 VAL A N 1
ATOM 637 C CA . VAL A 1 81 ? 20.625 -3.702 -21.503 1.00 54.81 81 VAL A CA 1
ATOM 638 C C . VAL A 1 81 ? 19.866 -3.821 -20.182 1.00 54.81 81 VAL A C 1
ATOM 640 O O . VAL A 1 81 ? 18.957 -4.643 -20.058 1.00 54.81 81 VAL A O 1
ATOM 643 N N . GLU A 1 82 ? 20.275 -3.057 -19.170 1.00 58.66 82 GLU A N 1
ATOM 644 C CA . GLU A 1 82 ? 19.548 -2.975 -17.909 1.00 58.66 82 GLU A CA 1
ATOM 645 C C . GLU A 1 82 ? 18.260 -2.202 -18.182 1.00 58.66 82 GLU A C 1
ATOM 647 O O . GLU A 1 82 ? 18.236 -0.972 -18.230 1.00 58.66 82 GLU A O 1
ATOM 652 N N . MET A 1 83 ? 17.178 -2.939 -18.440 1.00 55.97 83 MET A N 1
ATOM 653 C CA . MET A 1 83 ? 15.836 -2.368 -18.458 1.00 55.97 83 MET A CA 1
ATOM 654 C C . MET A 1 83 ? 15.619 -1.625 -17.134 1.00 55.97 83 MET A C 1
ATOM 656 O O . MET A 1 83 ? 15.859 -2.229 -16.083 1.00 55.97 83 MET A O 1
ATOM 660 N N . PRO A 1 84 ? 15.176 -0.348 -17.145 1.00 65.12 84 PRO A N 1
ATOM 661 C CA . PRO A 1 84 ? 14.848 0.353 -15.916 1.00 65.12 84 PRO A CA 1
ATOM 662 C C . PRO A 1 84 ? 13.870 -0.512 -15.132 1.00 65.12 84 PRO A C 1
ATOM 664 O O . PRO A 1 84 ? 12.937 -1.072 -15.710 1.00 65.12 84 PRO A O 1
ATOM 667 N N . ASP A 1 85 ? 14.126 -0.662 -13.834 1.00 70.81 85 ASP A N 1
ATOM 668 C CA . ASP A 1 85 ? 13.389 -1.588 -12.985 1.00 70.81 85 ASP A CA 1
ATOM 669 C C . ASP A 1 85 ? 11.899 -1.204 -12.925 1.00 70.81 85 ASP A C 1
ATOM 671 O O . ASP A 1 85 ? 11.452 -0.407 -12.094 1.00 70.81 85 ASP A O 1
ATOM 675 N N . LEU A 1 86 ? 11.110 -1.799 -13.826 1.00 76.25 86 LEU A N 1
ATOM 676 C CA . LEU A 1 86 ? 9.661 -1.635 -13.896 1.00 76.25 86 LEU A CA 1
ATOM 677 C C . LEU A 1 86 ? 8.981 -2.130 -12.617 1.00 76.25 86 LEU A C 1
ATOM 679 O O . LEU A 1 86 ? 7.852 -1.720 -12.332 1.00 76.25 86 LEU A O 1
ATOM 683 N N . SER A 1 87 ? 9.655 -2.973 -11.824 1.00 78.00 87 SER A N 1
ATOM 684 C CA . SER A 1 87 ? 9.133 -3.406 -10.535 1.00 78.00 87 SER A CA 1
ATOM 685 C C . SER A 1 87 ? 8.998 -2.218 -9.587 1.00 78.00 87 SER A C 1
ATOM 687 O O . SER A 1 87 ? 7.962 -2.085 -8.945 1.00 78.00 87 SER A O 1
ATOM 689 N N . LEU A 1 88 ? 9.955 -1.284 -9.559 1.00 79.38 88 LEU A N 1
ATOM 690 C CA . LEU A 1 88 ? 9.881 -0.111 -8.687 1.00 79.38 88 LEU A CA 1
ATOM 691 C C . LEU A 1 88 ? 8.698 0.796 -9.044 1.00 79.38 88 LEU A C 1
ATOM 693 O O . LEU A 1 88 ? 7.977 1.250 -8.152 1.00 79.38 88 LEU A O 1
ATOM 697 N N . LEU A 1 89 ? 8.477 1.042 -10.338 1.00 79.88 89 LEU A N 1
ATOM 698 C CA . LEU A 1 89 ? 7.343 1.840 -10.805 1.00 79.88 89 LEU A CA 1
ATOM 699 C C . LEU A 1 89 ? 6.017 1.189 -10.404 1.00 79.88 89 LEU A C 1
ATOM 701 O O . LEU A 1 89 ? 5.156 1.843 -9.817 1.00 79.88 89 LEU A O 1
ATOM 705 N N . ARG A 1 90 ? 5.875 -0.112 -10.672 1.00 83.00 90 ARG A N 1
ATOM 706 C CA . ARG A 1 90 ? 4.671 -0.880 -10.345 1.00 83.00 90 ARG A CA 1
ATOM 707 C C . ARG A 1 90 ? 4.402 -0.906 -8.837 1.00 83.00 90 ARG A C 1
ATOM 709 O O . ARG A 1 90 ? 3.275 -0.654 -8.417 1.00 83.00 90 ARG A O 1
ATOM 716 N N . LYS A 1 91 ? 5.439 -1.109 -8.018 1.00 84.44 91 LYS A N 1
ATOM 717 C CA . LYS A 1 91 ? 5.362 -1.053 -6.548 1.00 84.44 91 LYS A CA 1
ATOM 718 C C . LYS A 1 91 ? 4.848 0.306 -6.062 1.00 84.44 91 LYS A C 1
ATOM 720 O O . LYS A 1 91 ? 3.932 0.353 -5.245 1.00 84.44 91 LYS A O 1
ATOM 725 N N . ARG A 1 92 ? 5.384 1.410 -6.601 1.00 83.38 92 ARG A N 1
ATOM 726 C CA . ARG A 1 92 ? 4.944 2.779 -6.264 1.00 83.38 92 ARG A CA 1
ATOM 727 C C . ARG A 1 92 ? 3.506 3.054 -6.691 1.00 83.38 92 ARG A C 1
ATOM 729 O O . ARG A 1 92 ? 2.763 3.676 -5.935 1.00 83.38 92 ARG A O 1
ATOM 736 N N . LEU A 1 93 ? 3.115 2.570 -7.869 1.00 85.94 93 LEU A N 1
ATOM 737 C CA . LEU A 1 93 ? 1.754 2.692 -8.381 1.00 85.94 93 LEU A CA 1
ATOM 738 C C . LEU A 1 93 ? 0.757 2.041 -7.418 1.00 85.94 93 LEU A C 1
ATOM 740 O O . LEU A 1 93 ? -0.182 2.684 -6.961 1.00 85.94 93 LEU A O 1
ATOM 744 N N . ILE A 1 94 ? 1.003 0.782 -7.056 1.00 86.94 94 ILE A N 1
ATOM 745 C CA . ILE A 1 94 ? 0.113 0.011 -6.182 1.00 86.94 94 ILE A CA 1
ATOM 746 C C . ILE A 1 94 ? 0.095 0.591 -4.765 1.00 86.94 94 ILE A C 1
ATOM 748 O O . ILE A 1 94 ? -0.965 0.685 -4.151 1.00 86.94 94 ILE A O 1
ATOM 752 N N . GLN A 1 95 ? 1.243 1.042 -4.256 1.00 88.62 95 GLN A N 1
ATOM 753 C CA . GLN A 1 95 ? 1.318 1.747 -2.978 1.00 88.62 95 GLN A CA 1
ATOM 754 C C . GLN A 1 95 ? 0.461 3.020 -2.970 1.00 88.62 95 GLN A C 1
ATOM 756 O O . GLN A 1 95 ? -0.264 3.260 -2.001 1.00 88.62 95 GLN A O 1
ATOM 761 N N . SER A 1 96 ? 0.554 3.834 -4.025 1.00 87.62 96 SER A N 1
ATOM 762 C CA . SER A 1 96 ? -0.238 5.059 -4.176 1.00 87.62 96 SER A CA 1
ATOM 763 C C . SER A 1 96 ? -1.727 4.730 -4.203 1.00 87.62 96 SER A C 1
ATOM 765 O O . SER A 1 96 ? -2.492 5.311 -3.435 1.00 87.62 96 SER A O 1
ATOM 767 N N . VAL A 1 97 ? -2.098 3.719 -4.991 1.00 89.06 97 VAL A N 1
ATOM 768 C CA . VAL A 1 97 ? -3.469 3.227 -5.128 1.00 89.06 97 VAL A CA 1
ATOM 769 C C . VAL A 1 97 ? -4.050 2.802 -3.773 1.00 89.06 97 VAL A C 1
ATOM 771 O O . VAL A 1 97 ? -5.073 3.308 -3.311 1.00 89.06 97 VAL A O 1
ATOM 774 N N . PHE A 1 98 ? -3.350 1.914 -3.069 1.00 95.06 98 PHE A N 1
ATOM 775 C CA . PHE A 1 98 ? -3.793 1.421 -1.768 1.00 95.06 98 PHE A CA 1
ATOM 776 C C . PHE A 1 98 ? -3.905 2.537 -0.723 1.00 95.06 98 PHE A C 1
ATOM 778 O O . PHE A 1 98 ? -4.894 2.615 0.006 1.00 95.06 98 PHE A O 1
ATOM 785 N N . THR A 1 99 ? -2.897 3.410 -0.648 1.00 91.88 99 THR A N 1
ATOM 786 C CA . THR A 1 99 ? -2.879 4.506 0.330 1.00 91.88 99 THR A CA 1
ATOM 787 C C . THR A 1 99 ? -4.046 5.457 0.092 1.00 91.88 99 THR A C 1
ATOM 789 O O . THR A 1 99 ? -4.758 5.797 1.033 1.00 91.88 99 THR A O 1
ATOM 792 N N . ASP A 1 100 ? -4.283 5.846 -1.159 1.00 90.38 100 ASP A N 1
ATOM 793 C CA . ASP A 1 100 ? -5.364 6.762 -1.510 1.00 90.38 100 ASP A CA 1
ATOM 794 C C . ASP A 1 100 ? -6.757 6.140 -1.285 1.00 90.38 100 ASP A C 1
ATOM 796 O O . ASP A 1 100 ? -7.645 6.825 -0.765 1.00 90.38 100 ASP A O 1
ATOM 800 N N . PHE A 1 101 ? -6.930 4.834 -1.555 1.00 95.00 101 PHE A N 1
ATOM 801 C CA . PHE A 1 101 ? -8.144 4.094 -1.170 1.00 95.00 101 PHE A CA 1
ATOM 802 C C . PHE A 1 101 ? -8.405 4.227 0.326 1.00 95.00 101 PHE A C 1
ATOM 804 O O . PHE A 1 101 ? -9.472 4.678 0.753 1.00 95.00 101 PHE A O 1
ATOM 811 N N . TYR A 1 102 ? -7.409 3.825 1.117 1.00 96.75 102 TYR A N 1
ATOM 812 C CA . TYR A 1 102 ? -7.516 3.739 2.560 1.00 96.75 102 TYR A CA 1
ATOM 813 C C . TYR A 1 102 ? -7.846 5.106 3.162 1.00 96.75 102 TYR A C 1
ATOM 815 O O . TYR A 1 102 ? -8.795 5.210 3.933 1.00 96.75 102 TYR A O 1
ATOM 823 N N . GLU A 1 103 ? -7.126 6.165 2.775 1.00 94.88 103 GLU A N 1
ATOM 824 C CA . GLU A 1 103 ? -7.383 7.517 3.288 1.00 94.88 103 GLU A CA 1
ATOM 825 C C . GLU A 1 103 ? -8.770 8.033 2.899 1.00 94.88 103 GLU A C 1
ATOM 827 O O . GLU A 1 103 ? -9.452 8.647 3.719 1.00 94.88 103 GLU A O 1
ATOM 832 N N . THR A 1 104 ? -9.220 7.748 1.674 1.00 95.12 104 THR A N 1
ATOM 833 C CA . THR A 1 104 ? -10.542 8.176 1.198 1.00 95.12 104 THR A CA 1
ATOM 834 C C . THR A 1 104 ? -11.673 7.486 1.964 1.00 95.12 104 THR A C 1
ATOM 836 O O . THR A 1 104 ? -12.703 8.102 2.232 1.00 95.12 104 THR A O 1
ATOM 839 N N . GLN A 1 105 ? -11.499 6.214 2.323 1.00 96.25 105 GLN A N 1
ATOM 840 C CA . GLN A 1 105 ? -12.527 5.416 2.997 1.00 96.25 105 GLN A CA 1
ATOM 841 C C . GLN A 1 105 ? -12.420 5.443 4.532 1.00 96.25 105 GLN A C 1
ATOM 843 O O . GLN A 1 105 ? -13.360 5.045 5.221 1.00 96.25 105 GLN A O 1
ATOM 848 N N . LYS A 1 106 ? -11.308 5.942 5.088 1.00 96.06 106 LYS A N 1
ATOM 849 C CA . LYS A 1 106 ? -11.035 5.953 6.532 1.00 96.06 106 LYS A CA 1
ATOM 850 C C . LYS A 1 106 ? -12.138 6.625 7.351 1.00 96.06 106 LYS A C 1
ATOM 852 O O . LYS A 1 106 ? -12.481 6.114 8.413 1.00 96.06 106 LYS A O 1
ATOM 857 N N . SER A 1 107 ? -12.706 7.735 6.877 1.00 96.00 107 SER A N 1
ATOM 858 C CA . SER A 1 107 ? -13.779 8.434 7.602 1.00 96.00 107 SER A CA 1
ATOM 859 C C . SER A 1 107 ? -15.008 7.547 7.810 1.00 96.00 107 SER A C 1
ATOM 861 O O . SER A 1 107 ? -15.557 7.517 8.905 1.00 96.00 107 SER A O 1
ATOM 863 N N . ARG A 1 108 ? -15.388 6.746 6.807 1.00 96.06 108 ARG A N 1
ATOM 864 C CA . ARG A 1 108 ? -16.499 5.787 6.915 1.00 96.06 108 ARG A CA 1
ATOM 865 C C . ARG A 1 108 ? -16.195 4.678 7.921 1.00 96.06 108 ARG A C 1
ATOM 867 O O . ARG A 1 108 ? -17.089 4.244 8.643 1.00 96.06 108 ARG A O 1
ATOM 874 N N . ALA A 1 109 ? -14.943 4.226 7.993 1.00 96.00 109 ALA A N 1
ATOM 875 C CA . ALA A 1 109 ? -14.518 3.263 9.008 1.00 96.00 109 ALA A CA 1
ATOM 876 C C . ALA A 1 109 ? -14.565 3.866 10.425 1.00 96.00 109 ALA A C 1
ATOM 878 O O . ALA A 1 109 ? -15.054 3.221 11.355 1.00 96.00 109 ALA A O 1
ATOM 879 N N . ASP A 1 110 ? -14.111 5.113 10.587 1.00 95.25 110 ASP A N 1
ATOM 880 C CA . ASP A 1 110 ? -14.209 5.855 11.850 1.00 95.25 110 ASP A CA 1
ATOM 881 C C . ASP A 1 110 ? -15.675 6.035 12.285 1.00 95.25 110 ASP A C 1
ATOM 883 O O . ASP A 1 110 ? -15.998 5.806 13.448 1.00 95.25 110 ASP A O 1
ATOM 887 N N . GLU A 1 111 ? -16.580 6.363 11.359 1.00 96.31 111 GLU A N 1
ATOM 888 C CA . GLU A 1 111 ? -18.020 6.477 11.629 1.00 96.31 111 GLU A CA 1
ATOM 889 C C . GLU A 1 111 ? -18.650 5.137 12.043 1.00 96.31 111 GLU A C 1
ATOM 891 O O . GLU A 1 111 ? -19.483 5.103 12.949 1.00 96.31 111 GLU A O 1
ATOM 896 N N . LYS A 1 112 ? -18.239 4.024 11.416 1.00 96.62 112 LYS A N 1
ATO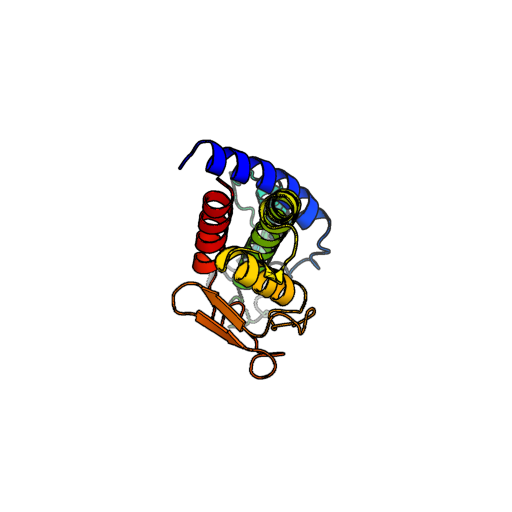M 897 C CA . LYS A 1 112 ? -18.807 2.688 11.671 1.00 96.62 112 LYS A CA 1
ATOM 898 C C . LYS A 1 112 ? -18.346 2.077 12.997 1.00 96.62 112 LYS A C 1
ATOM 900 O O . LYS A 1 112 ? -19.152 1.460 13.690 1.00 96.62 112 LYS A O 1
ATOM 905 N N . TRP A 1 113 ? -17.070 2.231 13.355 1.00 94.81 113 TRP A N 1
ATOM 906 C CA . TRP A 1 113 ? -16.471 1.540 14.508 1.00 94.81 113 TRP A CA 1
ATOM 907 C C . TRP A 1 113 ? -15.910 2.462 15.595 1.00 94.81 113 TRP A C 1
ATOM 909 O O . TRP A 1 113 ? -15.387 1.951 16.578 1.00 94.81 113 TRP A O 1
ATOM 919 N N . ASN A 1 114 ? -16.023 3.788 15.466 1.00 91.38 114 ASN A N 1
ATOM 920 C CA . ASN A 1 114 ? -15.611 4.822 16.431 1.00 91.38 114 ASN A CA 1
ATOM 921 C C . ASN A 1 114 ? -14.102 4.872 16.755 1.00 91.38 114 ASN A C 1
ATOM 923 O O . ASN A 1 114 ? -13.454 5.904 16.593 1.00 91.38 114 ASN A O 1
ATOM 927 N N . LYS A 1 115 ? -13.508 3.775 17.236 1.00 91.69 115 LYS A N 1
ATOM 928 C CA . LYS A 1 115 ? -12.099 3.683 17.637 1.00 91.69 115 LYS A CA 1
ATOM 929 C C . LYS A 1 115 ? -11.383 2.590 16.864 1.00 91.69 115 LYS A C 1
ATOM 931 O O . LYS A 1 115 ? -11.906 1.501 16.678 1.00 91.69 115 LYS A O 1
ATOM 936 N N . LEU A 1 116 ? -10.107 2.816 16.565 1.00 90.12 116 LEU A N 1
ATOM 937 C CA . LEU A 1 116 ? -9.256 1.852 15.859 1.00 90.12 116 LEU A CA 1
ATOM 938 C C . LEU A 1 116 ? -9.224 0.449 16.506 1.00 90.12 116 LEU A C 1
ATOM 940 O O . LEU A 1 116 ? -9.206 -0.564 15.817 1.00 90.12 116 LEU A O 1
ATOM 944 N N . LYS A 1 117 ? -9.286 0.358 17.841 1.00 92.31 117 LYS A N 1
ATOM 945 C CA . LYS A 1 117 ? -9.364 -0.930 18.560 1.00 92.31 117 LYS A CA 1
ATOM 946 C C . LYS A 1 117 ? -10.669 -1.705 18.300 1.00 92.31 117 LYS A C 1
ATOM 948 O O . LYS A 1 117 ? -10.710 -2.913 18.513 1.00 92.31 117 LYS A O 1
ATOM 953 N N . GLU A 1 118 ? -11.724 -1.013 17.886 1.00 94.19 118 GLU A N 1
ATOM 954 C CA . GLU A 1 118 ? -13.065 -1.539 17.603 1.00 94.19 118 GLU A CA 1
ATOM 955 C C . GLU A 1 118 ? -13.264 -1.813 16.106 1.00 94.19 118 GLU A C 1
ATOM 957 O O . GLU A 1 118 ? -14.211 -2.506 15.748 1.00 94.19 118 GLU A O 1
ATOM 962 N N . TRP A 1 119 ? -12.352 -1.345 15.245 1.00 95.19 119 TRP A N 1
ATOM 963 C CA . TRP A 1 119 ? -12.383 -1.628 13.811 1.00 95.19 119 TRP A CA 1
ATOM 964 C C . TRP A 1 119 ? -12.382 -3.130 13.518 1.00 95.19 119 TRP A C 1
ATOM 966 O O . TRP A 1 119 ? -11.804 -3.930 14.270 1.00 95.19 119 TRP A O 1
ATOM 976 N N . ASP A 1 120 ? -12.986 -3.496 12.389 1.00 96.00 120 ASP A N 1
ATOM 977 C CA . ASP A 1 120 ? -12.912 -4.855 11.869 1.00 96.00 120 ASP A CA 1
ATOM 978 C C . ASP A 1 120 ? -11.452 -5.305 11.668 1.00 96.00 120 ASP A C 1
ATOM 980 O O . ASP A 1 120 ? -10.550 -4.494 11.433 1.00 96.00 120 ASP A O 1
ATOM 984 N N . SER A 1 121 ? -11.218 -6.613 11.780 1.00 96.62 121 SER A N 1
ATOM 985 C CA . SER A 1 121 ? -9.891 -7.216 11.613 1.00 96.62 121 SER A CA 1
ATOM 986 C C . SER A 1 121 ? -9.208 -6.822 10.296 1.00 96.62 121 SER A C 1
ATOM 988 O O . SER A 1 121 ? -8.026 -6.474 10.315 1.00 96.62 121 SER A O 1
ATOM 990 N N . ILE A 1 122 ? -9.961 -6.760 9.192 1.00 97.56 122 ILE A N 1
ATOM 991 C CA . ILE A 1 122 ? -9.468 -6.384 7.861 1.00 97.56 122 ILE A CA 1
ATOM 992 C C . ILE A 1 122 ? -9.022 -4.917 7.866 1.00 97.56 122 ILE A C 1
ATOM 994 O O . ILE A 1 122 ? -7.934 -4.589 7.397 1.00 97.56 122 ILE A O 1
ATOM 998 N N . TRP A 1 123 ? -9.814 -4.033 8.478 1.00 97.69 123 TRP A N 1
ATOM 999 C CA . TRP A 1 123 ? -9.503 -2.606 8.607 1.00 97.69 123 TRP A CA 1
ATOM 1000 C C . TRP A 1 123 ? -8.298 -2.335 9.515 1.00 97.69 123 TRP A C 1
ATOM 1002 O O . TRP A 1 123 ? -7.465 -1.482 9.202 1.00 97.69 123 TRP A O 1
ATOM 1012 N N . LYS A 1 124 ? -8.145 -3.087 10.610 1.00 96.88 124 LYS A N 1
ATOM 1013 C CA . LYS A 1 124 ? -6.945 -3.029 11.465 1.00 96.88 124 LYS A CA 1
ATOM 1014 C C . LYS A 1 124 ? -5.697 -3.505 10.732 1.00 96.88 124 LYS A C 1
ATOM 1016 O O . LYS A 1 124 ? -4.636 -2.897 10.869 1.00 96.88 124 LYS A O 1
ATOM 1021 N N . PHE A 1 125 ? -5.815 -4.578 9.955 1.00 97.81 125 PHE A N 1
ATOM 1022 C CA . PHE A 1 125 ? -4.716 -5.064 9.132 1.00 97.81 125 PHE A CA 1
ATOM 1023 C C . PHE A 1 125 ? -4.333 -4.030 8.068 1.00 97.81 125 PHE A C 1
ATOM 1025 O O . PHE A 1 125 ? -3.164 -3.672 7.954 1.00 97.81 125 PHE A O 1
ATOM 1032 N N . ALA A 1 126 ? -5.311 -3.451 7.369 1.00 97.69 126 ALA A N 1
ATOM 1033 C CA . ALA A 1 126 ? -5.074 -2.391 6.396 1.00 97.69 126 ALA A CA 1
ATOM 1034 C C . ALA A 1 126 ? -4.438 -1.136 7.004 1.00 97.69 126 ALA A C 1
ATOM 1036 O O . ALA A 1 126 ? -3.559 -0.543 6.383 1.00 97.69 126 ALA A O 1
ATOM 1037 N N . TRP A 1 127 ? -4.809 -0.762 8.232 1.00 97.25 127 TRP A N 1
ATOM 1038 C CA . TRP A 1 127 ? -4.123 0.297 8.975 1.00 97.25 127 TRP A CA 1
ATOM 1039 C C . TRP A 1 127 ? -2.629 -0.010 9.158 1.00 97.25 127 TRP A C 1
ATOM 1041 O O . TRP A 1 127 ? -1.788 0.870 8.941 1.00 97.25 127 TRP A O 1
ATOM 1051 N N . LEU A 1 128 ? -2.286 -1.254 9.514 1.00 97.44 128 LEU A N 1
ATOM 1052 C CA . LEU A 1 128 ? -0.896 -1.685 9.666 1.00 97.44 128 LEU A CA 1
ATOM 1053 C C . LEU A 1 128 ? -0.153 -1.620 8.325 1.00 97.44 128 LEU A C 1
ATOM 1055 O O . LEU A 1 128 ? 0.932 -1.046 8.259 1.00 97.44 128 LEU A O 1
ATOM 1059 N N . VAL A 1 129 ? -0.759 -2.147 7.258 1.00 97.62 129 VAL A N 1
ATOM 1060 C CA . VAL A 1 129 ? -0.202 -2.140 5.895 1.00 97.62 129 VAL A CA 1
ATOM 1061 C C . VAL A 1 129 ? 0.027 -0.716 5.401 1.00 97.62 129 VAL A C 1
ATOM 1063 O O . VAL A 1 129 ? 1.115 -0.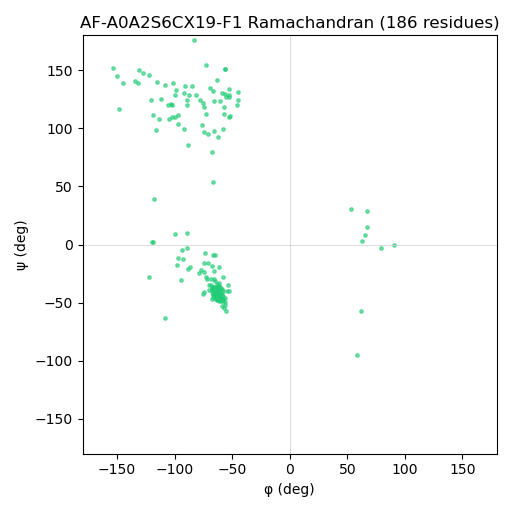394 4.927 1.00 97.62 129 VAL A O 1
ATOM 1066 N N . ARG A 1 130 ? -0.956 0.174 5.569 1.00 96.94 130 ARG A N 1
ATOM 1067 C CA . ARG A 1 130 ? -0.834 1.591 5.210 1.00 96.94 130 ARG A CA 1
ATOM 1068 C C . ARG A 1 130 ? 0.319 2.249 5.958 1.00 96.94 130 ARG A C 1
ATOM 1070 O O . ARG A 1 130 ? 1.069 3.030 5.374 1.00 96.94 130 ARG A O 1
ATOM 1077 N N . ASN A 1 131 ? 0.477 1.958 7.250 1.00 96.00 131 ASN A N 1
ATOM 1078 C CA . ASN A 1 131 ? 1.621 2.463 8.001 1.00 96.00 131 ASN A CA 1
ATOM 1079 C C . ASN A 1 131 ? 2.925 1.881 7.459 1.00 96.00 131 ASN A C 1
ATOM 1081 O O . ASN A 1 131 ? 3.858 2.642 7.240 1.00 96.00 131 ASN A O 1
ATOM 1085 N N . ALA A 1 132 ? 2.986 0.585 7.163 1.00 96.44 132 ALA A N 1
ATOM 1086 C CA . ALA A 1 132 ? 4.191 -0.014 6.609 1.00 96.44 132 ALA A CA 1
ATOM 1087 C C . ALA A 1 132 ? 4.607 0.617 5.274 1.00 96.44 132 ALA A C 1
ATOM 1089 O O . ALA A 1 132 ? 5.772 0.967 5.096 1.00 96.44 132 ALA A O 1
ATOM 1090 N N . LEU A 1 133 ? 3.655 0.878 4.376 1.00 94.12 133 LEU A N 1
ATOM 1091 C CA . LEU A 1 133 ? 3.903 1.602 3.125 1.00 94.12 133 LEU A CA 1
ATOM 1092 C C . LEU A 1 133 ? 4.501 3.000 3.368 1.00 94.12 133 LEU A C 1
ATOM 1094 O O . LEU A 1 133 ? 5.432 3.404 2.674 1.00 94.12 133 LEU A O 1
ATOM 1098 N N . ALA A 1 134 ? 4.026 3.723 4.386 1.00 92.06 134 ALA A N 1
ATOM 1099 C CA . ALA A 1 134 ? 4.568 5.033 4.759 1.00 92.06 134 ALA A CA 1
ATOM 1100 C C . ALA A 1 134 ? 5.967 4.975 5.412 1.00 92.06 134 ALA A C 1
ATOM 1102 O O . ALA A 1 134 ? 6.635 6.003 5.495 1.00 92.06 134 ALA A O 1
ATOM 1103 N N . HIS A 1 135 ? 6.409 3.798 5.867 1.00 93.81 135 HIS A N 1
ATOM 1104 C CA . HIS A 1 135 ? 7.687 3.565 6.556 1.00 93.81 135 HIS A CA 1
ATOM 1105 C C . HIS A 1 135 ? 8.590 2.604 5.772 1.00 93.81 135 HIS A C 1
ATOM 1107 O O . HIS A 1 135 ? 9.263 1.747 6.337 1.00 93.81 135 HIS A O 1
ATOM 1113 N N . GLY A 1 136 ? 8.598 2.733 4.442 1.00 90.81 136 GLY A N 1
ATOM 1114 C CA . GLY A 1 136 ? 9.529 1.998 3.580 1.00 90.81 136 GLY A CA 1
ATOM 1115 C C . GLY A 1 136 ? 9.302 0.485 3.553 1.00 90.81 136 GLY A C 1
ATOM 1116 O O . GLY A 1 136 ? 10.251 -0.265 3.371 1.00 90.81 136 GLY A O 1
ATOM 1117 N N . GLY A 1 137 ? 8.064 0.034 3.764 1.00 93.62 137 GLY A N 1
ATOM 1118 C CA . GLY A 1 137 ? 7.684 -1.379 3.740 1.00 93.62 137 GLY A CA 1
ATOM 1119 C C . GLY A 1 137 ? 7.761 -2.093 5.091 1.00 93.62 137 GLY A C 1
ATOM 1120 O O . GLY A 1 137 ? 7.413 -3.274 5.166 1.00 93.62 137 GLY A O 1
ATOM 1121 N N . LYS A 1 138 ? 8.169 -1.393 6.158 1.00 96.62 138 LYS A N 1
ATOM 1122 C CA . LYS A 1 138 ? 8.351 -1.956 7.501 1.00 96.62 138 LYS A CA 1
ATOM 1123 C C . LYS A 1 138 ? 7.203 -1.637 8.437 1.00 96.62 138 LYS A C 1
ATOM 1125 O O . LYS A 1 138 ? 6.73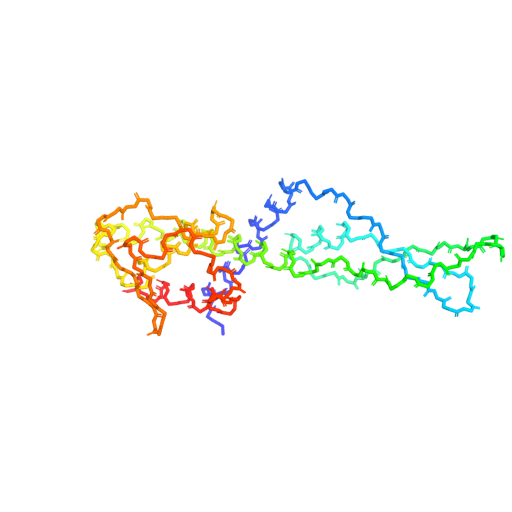0 -0.505 8.482 1.00 96.62 138 LYS A O 1
ATOM 1130 N N . ILE A 1 139 ? 6.789 -2.613 9.240 1.00 96.44 139 ILE A N 1
ATOM 1131 C CA . ILE A 1 139 ? 5.749 -2.420 10.248 1.00 96.44 139 ILE A CA 1
ATOM 1132 C C . ILE A 1 139 ? 6.144 -1.303 11.217 1.00 96.44 139 ILE A C 1
ATOM 1134 O O . ILE A 1 139 ? 7.079 -1.441 12.004 1.00 96.44 139 ILE A O 1
ATOM 1138 N N . ASN A 1 140 ? 5.336 -0.243 11.244 1.00 94.38 140 ASN A N 1
ATOM 1139 C CA . ASN A 1 140 ? 5.417 0.800 12.257 1.00 94.38 140 ASN A CA 1
ATOM 1140 C C . ASN A 1 140 ? 4.155 0.800 13.130 1.00 94.38 140 ASN A C 1
ATOM 1142 O O . ASN A 1 140 ? 3.071 1.218 12.705 1.00 94.38 140 ASN A O 1
ATOM 1146 N N . TRP A 1 141 ? 4.312 0.345 14.372 1.00 91.75 141 TRP A N 1
ATOM 1147 C CA . TRP A 1 141 ? 3.225 0.204 15.330 1.00 91.75 141 TRP A CA 1
ATOM 1148 C C . TRP A 1 141 ? 3.015 1.501 16.116 1.00 91.75 141 TRP A C 1
ATOM 1150 O O . TRP A 1 141 ? 3.544 1.693 17.208 1.00 91.75 141 TRP A O 1
ATOM 1160 N N . ARG A 1 142 ? 2.228 2.423 15.551 1.00 86.19 142 ARG A N 1
ATOM 1161 C CA . ARG A 1 142 ? 1.972 3.732 16.182 1.00 86.19 142 ARG A CA 1
ATOM 1162 C C . ARG A 1 142 ? 1.045 3.671 17.397 1.00 86.19 142 ARG A C 1
ATOM 1164 O O . ARG A 1 142 ? 1.140 4.527 18.269 1.00 86.19 142 ARG A O 1
ATOM 1171 N N . ASP A 1 143 ? 0.142 2.692 17.448 1.00 86.25 143 ASP A N 1
ATOM 1172 C CA . ASP A 1 143 ? -0.794 2.505 18.561 1.00 86.25 143 ASP A CA 1
ATOM 1173 C C . ASP A 1 143 ? -0.538 1.170 19.265 1.00 86.25 143 ASP A C 1
ATOM 1175 O O . ASP A 1 143 ? -1.005 0.117 18.831 1.00 86.25 143 ASP A O 1
ATOM 1179 N N . GLN A 1 144 ? 0.189 1.223 20.380 1.00 88.00 144 GLN A N 1
ATOM 1180 C CA . GLN A 1 144 ? 0.574 0.048 21.171 1.00 88.00 144 GLN A CA 1
ATOM 1181 C C . GLN A 1 144 ? -0.620 -0.657 21.841 1.00 88.00 144 GLN A C 1
ATOM 1183 O O . GLN A 1 144 ? -0.465 -1.744 22.391 1.00 88.00 144 GLN A O 1
ATOM 1188 N N . ARG A 1 145 ? -1.825 -0.068 21.802 1.00 87.50 145 ARG A N 1
ATOM 1189 C CA . ARG A 1 145 ? -3.049 -0.704 22.323 1.00 87.50 145 ARG A CA 1
ATOM 1190 C C . ARG A 1 145 ? -3.563 -1.811 21.403 1.00 87.50 145 ARG A C 1
ATOM 1192 O O . ARG A 1 145 ? -4.396 -2.609 21.824 1.00 87.50 145 ARG A O 1
ATOM 1199 N N . ILE A 1 146 ? -3.099 -1.852 20.156 1.00 89.00 146 ILE A N 1
ATOM 1200 C CA . ILE A 1 146 ? -3.405 -2.920 19.206 1.00 89.00 146 ILE A CA 1
ATOM 1201 C C . ILE A 1 146 ? -2.303 -3.957 19.357 1.00 89.00 146 ILE A C 1
ATOM 1203 O O . ILE A 1 146 ? -1.210 -3.770 18.847 1.00 89.00 146 ILE A O 1
ATOM 1207 N N . SER A 1 147 ? -2.558 -5.032 20.093 1.00 90.12 147 SER A N 1
ATOM 1208 C CA . SER A 1 147 ? -1.531 -6.047 20.358 1.00 90.12 147 SER A CA 1
ATOM 1209 C C . SER A 1 147 ? -1.313 -7.002 19.185 1.00 90.12 147 SER A C 1
ATOM 1211 O O . SER A 1 147 ? -0.241 -7.587 19.058 1.00 90.12 147 SER A O 1
ATOM 1213 N N . SER A 1 148 ? -2.319 -7.172 18.326 1.00 95.56 148 SER A N 1
ATOM 1214 C CA . SER A 1 148 ? -2.244 -8.035 17.152 1.00 95.56 148 SER A CA 1
ATOM 1215 C C . SER A 1 148 ? -3.191 -7.574 16.052 1.00 95.56 148 SER A C 1
ATOM 1217 O O . SER A 1 148 ? -4.231 -6.965 16.318 1.00 95.56 148 SER A O 1
ATOM 1219 N N . VAL A 1 149 ? -2.819 -7.875 14.812 1.00 96.38 149 VAL A N 1
ATOM 1220 C CA . VAL A 1 149 ? -3.686 -7.748 13.640 1.00 96.38 149 VAL A CA 1
ATOM 1221 C C . VAL A 1 149 ? -3.633 -9.039 12.840 1.00 96.38 149 VAL A C 1
ATOM 1223 O O . VAL A 1 149 ? -2.626 -9.748 12.853 1.00 96.38 149 VAL A O 1
ATOM 1226 N N . PHE A 1 150 ? -4.725 -9.345 12.152 1.00 96.69 150 PHE A N 1
ATOM 1227 C CA . PHE A 1 150 ? -4.884 -10.597 11.434 1.00 96.69 150 PHE A CA 1
ATOM 1228 C C . PHE A 1 150 ? -5.674 -10.377 10.154 1.00 96.69 150 PHE A C 1
ATOM 1230 O O . PHE A 1 150 ? -6.680 -9.667 10.156 1.00 96.69 150 PHE A O 1
ATOM 1237 N N . TRP A 1 151 ? -5.226 -11.030 9.090 1.00 97.56 151 TRP A N 1
ATOM 1238 C CA . TRP A 1 151 ? -5.919 -11.090 7.818 1.00 97.56 151 TRP A CA 1
ATOM 1239 C C . TRP A 1 151 ? -5.627 -12.428 7.138 1.00 97.56 151 TRP A C 1
ATOM 1241 O O . TRP A 1 151 ? -4.487 -12.746 6.799 1.00 97.56 151 TRP A O 1
ATOM 1251 N N . LYS A 1 152 ? -6.679 -13.232 6.949 1.00 95.62 152 LYS A N 1
ATOM 1252 C CA . LYS A 1 152 ? -6.633 -14.581 6.357 1.00 95.62 152 LYS A CA 1
ATOM 1253 C C . LYS A 1 152 ? -5.728 -15.564 7.098 1.00 95.62 152 LYS A C 1
ATOM 1255 O O . LYS A 1 152 ? -6.190 -16.230 8.005 1.00 95.62 152 LYS A O 1
ATOM 1260 N N . THR A 1 153 ? -4.479 -15.721 6.682 1.00 95.62 153 THR A N 1
ATOM 1261 C CA . THR A 1 153 ? -3.482 -16.589 7.335 1.00 95.62 153 THR A CA 1
ATOM 1262 C C . THR A 1 153 ? -2.281 -15.789 7.829 1.00 95.62 153 THR A C 1
ATOM 1264 O O . THR A 1 153 ? -1.336 -16.367 8.355 1.00 95.62 153 THR A O 1
ATOM 1267 N N . ILE A 1 154 ? -2.308 -14.467 7.651 1.00 96.75 154 ILE A N 1
ATOM 1268 C CA . ILE A 1 154 ? -1.240 -13.549 8.021 1.00 96.75 154 ILE A CA 1
ATOM 1269 C C . ILE A 1 154 ? -1.617 -12.900 9.349 1.00 96.75 154 ILE A C 1
ATOM 1271 O O . ILE A 1 154 ? -2.709 -12.350 9.507 1.00 96.75 154 ILE A O 1
ATOM 1275 N N . SER A 1 155 ? -0.703 -12.952 10.310 1.00 97.25 155 SER A N 1
ATOM 1276 C CA . SER A 1 155 ? -0.845 -12.294 11.604 1.00 97.25 155 SER A CA 1
ATOM 1277 C C . SER A 1 155 ? 0.433 -11.566 11.964 1.00 97.25 155 SER A C 1
ATOM 1279 O O . SER A 1 155 ? 1.517 -12.120 11.786 1.00 97.25 155 SER A O 1
ATOM 1281 N N . TYR A 1 156 ? 0.286 -10.389 12.557 1.00 97.81 156 TYR A N 1
ATOM 1282 C CA . TYR A 1 156 ? 1.391 -9.646 13.146 1.00 97.81 156 TYR A CA 1
ATOM 1283 C C . TYR A 1 156 ? 1.053 -9.282 14.582 1.00 97.81 156 TYR A C 1
ATOM 1285 O O . TYR A 1 156 ? -0.110 -9.037 14.918 1.00 97.81 156 TYR A O 1
ATOM 1293 N N . THR A 1 157 ? 2.074 -9.225 15.425 1.00 97.06 157 THR A N 1
ATOM 1294 C CA . THR A 1 157 ? 1.958 -8.983 16.861 1.00 97.06 157 THR A CA 1
ATOM 1295 C C . THR A 1 157 ? 2.931 -7.904 17.318 1.00 97.06 157 THR A C 1
ATOM 1297 O O . THR A 1 157 ? 4.092 -7.872 16.913 1.00 97.06 157 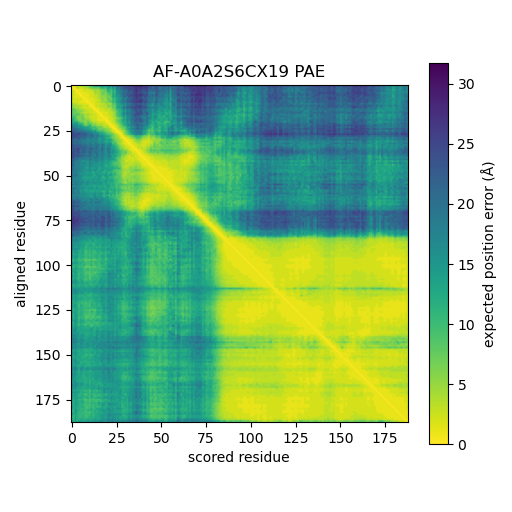THR A O 1
ATOM 1300 N N . TYR A 1 158 ? 2.474 -7.022 18.202 1.00 94.00 158 TYR A N 1
ATOM 1301 C CA . TYR A 1 158 ? 3.341 -6.079 18.900 1.00 94.00 158 TYR A CA 1
ATOM 1302 C C . TYR A 1 158 ? 3.830 -6.698 20.222 1.00 94.00 158 TYR A C 1
ATOM 1304 O O . TYR A 1 158 ? 3.011 -7.265 20.949 1.00 94.00 158 TYR A O 1
ATOM 1312 N N . PRO A 1 159 ? 5.119 -6.573 20.592 1.00 95.25 159 PRO A N 1
ATOM 1313 C CA . PRO A 1 159 ? 6.197 -5.872 19.883 1.00 95.25 159 PRO A CA 1
ATOM 1314 C C . PRO A 1 159 ? 6.979 -6.735 18.875 1.00 95.25 159 PRO A C 1
ATOM 1316 O O . PRO A 1 159 ? 7.867 -6.212 18.211 1.00 95.25 159 PRO A O 1
ATOM 1319 N N . ASN A 1 160 ? 6.680 -8.031 18.763 1.00 96.69 160 ASN A N 1
ATOM 1320 C CA . ASN A 1 160 ? 7.548 -9.004 18.089 1.00 96.69 160 ASN A CA 1
ATOM 1321 C C . ASN A 1 160 ? 7.778 -8.733 16.595 1.00 96.69 160 ASN A C 1
ATOM 1323 O O . ASN A 1 160 ? 8.871 -8.984 16.100 1.00 96.69 160 ASN A O 1
ATOM 1327 N N . ASP A 1 161 ? 6.770 -8.223 15.887 1.00 96.94 161 ASP A N 1
ATOM 1328 C CA . ASP A 1 161 ? 6.841 -7.945 14.449 1.00 96.94 161 ASP A CA 1
ATOM 1329 C C . ASP A 1 161 ? 7.109 -6.459 14.140 1.00 96.94 161 ASP A C 1
ATOM 1331 O O . ASP A 1 161 ? 7.001 -6.030 12.992 1.00 96.94 161 ASP A O 1
ATOM 1335 N N . HIS A 1 162 ? 7.434 -5.632 15.141 1.00 95.62 162 HIS A N 1
ATOM 1336 C CA . HIS A 1 162 ? 7.785 -4.229 14.902 1.00 95.62 162 HIS A CA 1
ATOM 1337 C C . HIS A 1 162 ? 9.066 -4.118 14.055 1.00 95.62 162 HIS A C 1
ATOM 1339 O O . HIS A 1 162 ? 9.986 -4.911 14.228 1.00 95.62 162 HIS A O 1
ATOM 1345 N N . GLU A 1 163 ? 9.124 -3.152 13.130 1.00 96.25 163 GLU A N 1
ATOM 1346 C CA . GLU A 1 163 ? 10.220 -2.958 12.158 1.00 96.25 163 GLU A CA 1
ATOM 1347 C C . GLU A 1 163 ? 10.430 -4.107 11.149 1.00 96.25 163 GLU A C 1
ATOM 1349 O O . GLU A 1 163 ? 11.322 -4.029 10.299 1.00 96.25 163 GLU A O 1
ATOM 1354 N N . ARG A 1 164 ? 9.589 -5.150 11.174 1.00 97.00 164 ARG A N 1
ATOM 1355 C CA . ARG A 1 164 ? 9.614 -6.229 10.180 1.00 97.00 164 ARG A CA 1
ATOM 1356 C C . ARG A 1 164 ? 9.201 -5.699 8.809 1.00 97.00 164 ARG A C 1
ATOM 1358 O O . ARG A 1 164 ? 8.178 -5.027 8.682 1.00 97.00 164 ARG A O 1
ATOM 1365 N N . GLU A 1 165 ? 9.977 -6.025 7.780 1.00 97.12 165 GLU A N 1
ATOM 1366 C CA . GLU A 1 165 ? 9.627 -5.740 6.388 1.00 97.12 165 GLU A CA 1
ATOM 1367 C C . GLU A 1 165 ? 8.549 -6.719 5.910 1.00 97.12 165 GLU A C 1
ATOM 1369 O O . GLU A 1 165 ? 8.745 -7.930 5.961 1.00 97.12 165 GLU A O 1
ATOM 1374 N N . ILE A 1 166 ? 7.401 -6.191 5.478 1.00 96.44 166 ILE A N 1
ATOM 1375 C CA . ILE A 1 166 ? 6.239 -7.008 5.089 1.00 96.44 166 ILE A CA 1
ATOM 1376 C C . ILE A 1 166 ? 5.787 -6.759 3.655 1.00 96.44 166 ILE A C 1
ATOM 1378 O O . ILE A 1 166 ? 5.238 -7.654 3.015 1.00 96.44 166 ILE A O 1
ATOM 1382 N N . ILE A 1 167 ? 6.027 -5.560 3.121 1.00 93.50 167 ILE A N 1
ATOM 1383 C CA . ILE A 1 167 ? 5.579 -5.204 1.776 1.00 93.50 167 ILE A CA 1
ATOM 1384 C C . ILE A 1 167 ? 6.528 -5.837 0.754 1.00 93.50 167 ILE A C 1
ATOM 1386 O O . ILE A 1 167 ? 7.733 -5.619 0.797 1.00 93.50 167 ILE A O 1
ATOM 1390 N N . PHE A 1 168 ? 5.969 -6.620 -0.167 1.00 87.62 168 PHE A N 1
ATOM 1391 C CA . PHE A 1 168 ? 6.673 -7.444 -1.158 1.00 87.62 168 PHE A CA 1
ATOM 1392 C C . PHE A 1 168 ? 7.510 -8.604 -0.587 1.00 87.62 168 PHE A C 1
ATOM 1394 O O . PHE A 1 168 ? 8.205 -9.263 -1.357 1.00 87.62 168 PHE A O 1
ATOM 1401 N N . GLN A 1 169 ? 7.409 -8.882 0.719 1.00 92.62 169 GLN A N 1
ATOM 1402 C CA . GLN A 1 169 ? 7.922 -10.108 1.346 1.00 92.62 169 GLN A CA 1
ATOM 1403 C C . GLN A 1 169 ? 6.772 -11.031 1.757 1.00 92.62 169 GLN A C 1
ATOM 1405 O O . GLN A 1 169 ? 6.614 -12.114 1.202 1.00 92.62 169 GLN A O 1
ATOM 1410 N N . ASP A 1 170 ? 5.936 -10.561 2.683 1.00 95.88 170 ASP A N 1
ATOM 1411 C CA . ASP A 1 170 ? 4.767 -11.294 3.176 1.00 95.88 170 ASP A CA 1
ATOM 1412 C C . ASP A 1 170 ? 3.488 -10.909 2.411 1.00 95.88 170 ASP A C 1
ATOM 1414 O O . ASP A 1 170 ? 2.572 -11.716 2.280 1.00 95.88 170 ASP A O 1
ATOM 1418 N N . ILE A 1 171 ? 3.416 -9.659 1.936 1.00 96.31 171 ILE A N 1
ATOM 1419 C CA . ILE A 1 171 ? 2.252 -9.077 1.259 1.00 96.31 171 ILE A CA 1
ATOM 1420 C C . ILE A 1 171 ? 2.650 -8.686 -0.159 1.00 96.31 171 ILE A C 1
ATOM 1422 O O . ILE A 1 171 ? 3.423 -7.746 -0.368 1.00 96.31 171 ILE A O 1
ATOM 1426 N N . GLY A 1 172 ? 2.110 -9.400 -1.141 1.00 94.31 172 GLY A N 1
ATOM 1427 C CA . GLY A 1 172 ? 2.321 -9.129 -2.551 1.00 94.31 172 GLY A CA 1
ATOM 1428 C C . GLY A 1 172 ? 1.402 -8.044 -3.113 1.00 94.31 172 GLY A C 1
ATOM 1429 O O . GLY A 1 172 ? 0.479 -7.536 -2.481 1.00 94.31 172 GLY A O 1
ATOM 1430 N N . GLU A 1 173 ? 1.637 -7.718 -4.378 1.00 91.69 173 GLU A N 1
ATOM 1431 C CA . GLU A 1 173 ? 0.823 -6.773 -5.148 1.00 91.69 173 GLU A CA 1
ATOM 1432 C C . GLU A 1 173 ? -0.645 -7.211 -5.260 1.00 91.69 173 GLU A C 1
ATOM 1434 O O . GLU A 1 173 ? -1.557 -6.404 -5.079 1.00 91.69 173 GLU A O 1
ATOM 1439 N N . GLY A 1 174 ? -0.874 -8.504 -5.515 1.00 91.25 174 GLY A N 1
ATOM 1440 C CA . GLY A 1 174 ? -2.217 -9.080 -5.580 1.00 91.25 174 GLY A CA 1
ATOM 1441 C C . GLY A 1 174 ? -2.947 -9.013 -4.240 1.00 91.25 174 GLY A C 1
ATOM 1442 O O . GLY A 1 174 ? -4.143 -8.731 -4.211 1.00 91.25 174 GLY A O 1
ATOM 1443 N N . ASP A 1 175 ? -2.223 -9.186 -3.133 1.00 96.56 175 ASP A N 1
ATOM 1444 C CA . ASP A 1 175 ? -2.790 -9.110 -1.789 1.00 96.56 175 ASP A CA 1
ATOM 1445 C C . ASP A 1 175 ? -3.307 -7.706 -1.474 1.00 96.56 175 ASP A C 1
ATOM 1447 O O . ASP A 1 175 ? -4.394 -7.569 -0.921 1.00 96.56 175 ASP A O 1
ATOM 1451 N N . LEU A 1 176 ? -2.591 -6.656 -1.896 1.00 95.88 176 LEU A N 1
ATOM 1452 C CA . LEU A 1 176 ? -3.049 -5.270 -1.738 1.00 95.88 176 LEU A CA 1
ATOM 1453 C C . LEU A 1 176 ? -4.345 -4.998 -2.514 1.00 95.88 176 LEU A C 1
ATOM 1455 O O . LEU A 1 176 ? -5.232 -4.317 -2.002 1.00 95.88 176 LEU A O 1
ATOM 1459 N N . ILE A 1 177 ? -4.485 -5.554 -3.722 1.00 93.75 177 ILE A N 1
ATOM 1460 C CA . ILE A 1 177 ? -5.709 -5.421 -4.530 1.00 93.75 177 ILE A CA 1
ATOM 1461 C C . ILE A 1 177 ? -6.880 -6.153 -3.865 1.00 93.75 177 ILE A C 1
ATOM 1463 O O . ILE A 1 177 ? -7.978 -5.604 -3.769 1.00 93.75 177 ILE A O 1
ATOM 1467 N N . ILE A 1 178 ? -6.651 -7.376 -3.380 1.00 96.56 178 ILE A N 1
ATOM 1468 C CA . ILE A 1 178 ? -7.668 -8.152 -2.659 1.00 96.56 178 ILE A CA 1
ATOM 1469 C C . ILE A 1 178 ? -8.072 -7.426 -1.371 1.00 96.56 178 ILE A C 1
ATOM 1471 O O . ILE A 1 178 ? -9.258 -7.349 -1.059 1.00 96.56 178 ILE A O 1
ATOM 1475 N N . LEU A 1 179 ? -7.108 -6.853 -0.649 1.00 97.19 179 LEU A N 1
ATOM 1476 C CA . LEU A 1 179 ? -7.362 -6.107 0.576 1.00 97.19 179 LEU A CA 1
ATOM 1477 C C . LEU A 1 179 ? -8.237 -4.871 0.315 1.00 97.19 179 LEU A C 1
ATOM 1479 O O . LEU A 1 179 ? -9.149 -4.621 1.092 1.00 97.19 179 LEU A O 1
ATOM 1483 N N . ILE A 1 180 ? -8.035 -4.140 -0.790 1.00 97.00 180 ILE A N 1
ATOM 1484 C CA . ILE A 1 180 ? -8.914 -3.022 -1.191 1.00 97.00 180 ILE A CA 1
ATOM 1485 C C . ILE A 1 180 ? -10.367 -3.485 -1.367 1.00 97.00 180 ILE A C 1
ATOM 1487 O O . ILE A 1 180 ? -11.284 -2.868 -0.825 1.00 97.00 180 ILE A O 1
ATOM 1491 N N . ASP A 1 181 ? -10.582 -4.579 -2.100 1.00 96.44 181 ASP A N 1
ATOM 1492 C CA . ASP A 1 181 ? -11.922 -5.125 -2.351 1.00 96.44 181 ASP A CA 1
ATOM 1493 C C . ASP A 1 181 ? -12.605 -5.590 -1.051 1.00 96.44 181 ASP A C 1
ATOM 1495 O O . ASP A 1 181 ? -13.791 -5.341 -0.832 1.00 96.44 181 ASP A O 1
ATOM 1499 N N . GLU A 1 182 ? -11.853 -6.222 -0.149 1.00 97.94 182 GLU A N 1
ATOM 1500 C CA . GLU A 1 182 ? -12.364 -6.667 1.149 1.00 97.94 182 GLU A CA 1
ATOM 1501 C C . GLU A 1 182 ? -12.656 -5.502 2.109 1.00 97.94 182 GLU A C 1
ATOM 1503 O O . GLU A 1 182 ? -13.644 -5.553 2.845 1.00 97.94 182 GLU A O 1
ATOM 1508 N N . LEU A 1 183 ? -11.862 -4.426 2.071 1.00 97.19 183 LEU A N 1
ATOM 1509 C CA . LEU A 1 183 ? -12.122 -3.214 2.852 1.00 97.19 183 LEU A CA 1
ATOM 1510 C C . LEU A 1 183 ? -13.426 -2.527 2.439 1.00 97.19 183 LEU A C 1
ATOM 1512 O O . LEU A 1 183 ? -14.186 -2.112 3.317 1.00 97.19 183 LEU A O 1
ATOM 1516 N N . ASP A 1 184 ? -13.694 -2.416 1.132 1.00 96.00 184 ASP A N 1
ATOM 1517 C CA . ASP A 1 184 ? -14.939 -1.824 0.623 1.00 96.00 184 ASP A CA 1
ATOM 1518 C C . ASP A 1 184 ? -16.154 -2.644 1.071 1.00 96.00 184 ASP A C 1
ATOM 1520 O O . ASP A 1 184 ? -17.107 -2.108 1.639 1.00 96.00 184 ASP A O 1
ATOM 1524 N N . LYS A 1 185 ? -16.076 -3.973 0.926 1.00 96.38 185 LYS A N 1
ATOM 1525 C CA . LYS A 1 185 ? -17.125 -4.898 1.383 1.00 96.38 185 LYS A CA 1
ATOM 1526 C C . LYS A 1 185 ? -17.386 -4.797 2.882 1.00 96.38 185 LYS A C 1
ATOM 1528 O O . LYS A 1 185 ? -18.540 -4.862 3.291 1.00 96.38 185 LYS A O 1
ATOM 1533 N N . ALA A 1 186 ? -16.347 -4.612 3.698 1.00 96.19 186 ALA A N 1
ATOM 1534 C CA . ALA A 1 186 ? -16.490 -4.473 5.146 1.00 96.19 186 ALA A CA 1
ATOM 1535 C C . ALA A 1 186 ? -17.204 -3.173 5.568 1.00 96.19 186 ALA A C 1
ATOM 1537 O O . ALA A 1 186 ? -17.691 -3.081 6.698 1.00 96.19 186 ALA A O 1
ATOM 1538 N N . LEU A 1 187 ? -17.279 -2.161 4.695 1.00 93.62 187 LEU A N 1
ATOM 1539 C CA . LEU A 1 187 ? -17.977 -0.902 4.972 1.00 93.62 187 LEU A CA 1
ATOM 1540 C C . LEU A 1 187 ? -19.473 -0.931 4.645 1.00 93.62 187 LEU A C 1
ATOM 1542 O O . LEU A 1 187 ? -20.197 -0.095 5.189 1.00 93.62 187 LEU A O 1
ATOM 1546 N N . ILE A 1 188 ? -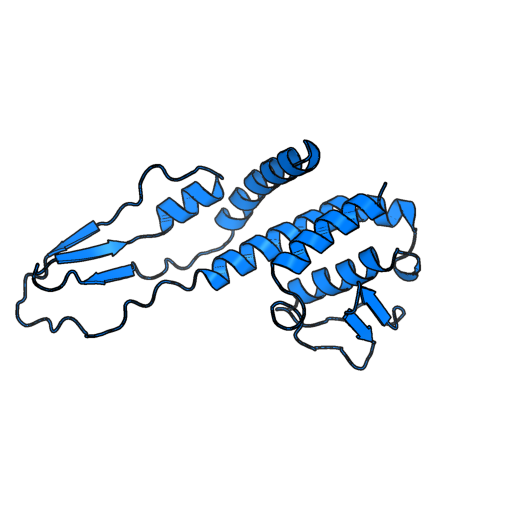19.931 -1.873 3.820 1.00 91.00 188 ILE A N 1
ATOM 1547 C CA . ILE A 1 188 ? -21.360 -2.112 3.538 1.00 91.00 188 ILE A CA 1
ATOM 1548 C C . ILE A 1 188 ? -22.050 -2.675 4.791 1.00 91.00 188 ILE A C 1
ATOM 1550 O O . ILE A 1 188 ? -23.220 -2.308 5.018 1.00 91.00 188 ILE A O 1
#

Sequence (188 aa):
MSALQYLYYIRHCERLSDTLRSVNIQPSLPLTIPAPGSGIVLKFDPSNLLLELSHNHQPSQIQFSEERITDQNTLIPEGSVEMPDLSLLRKRLIQSVFTDFYETQKSRADEKWNKLKEWDSIWKFAWLVRNALAHGGKINWRDQRISSVFWKTISYTYPNDHEREIIFQDIGEGDLIILIDELDKALI

Foldseek 3Di:
DDPCVVVLVQVLLQVLLVVLVVPPPPFDAFQWDDDPPPQKTWTFGCPVVSNCVSNVHDDPDGDIDIDGNPDPPPDPPPDDRPDPPVVVVLLVSLLSSLLVLLVVCVVLQCVVQVDLLRGDLLNVVSVQQNVCSVVVQAGDCPDVVCQKGDDDHDIDGPPPRHRPRCEVPVADSVNSVVSSVVVVVSSD